Protein AF-A0A1F4WIV6-F1 (afdb_monomer)

Organism: NCBI:txid1802643

Mean predicted aligned error: 5.5 Å

Structure (mmCIF, N/CA/C/O backbone):
data_AF-A0A1F4WIV6-F1
#
_entry.id   AF-A0A1F4WIV6-F1
#
loop_
_atom_site.group_PDB
_atom_site.id
_atom_site.type_symbol
_atom_site.label_atom_id
_atom_site.label_alt_id
_atom_site.label_comp_id
_atom_site.label_asym_id
_atom_site.label_entity_id
_atom_site.label_seq_id
_atom_site.pdbx_PDB_ins_code
_atom_site.Cartn_x
_atom_site.Cartn_y
_atom_site.Cartn_z
_atom_site.occupancy
_atom_site.B_iso_or_equiv
_atom_site.auth_seq_id
_atom_site.auth_comp_id
_atom_site.auth_asym_id
_atom_site.auth_atom_id
_atom_site.pdbx_PDB_model_num
ATOM 1 N N . MET A 1 1 ? 12.280 -18.529 6.098 1.00 51.06 1 MET A N 1
ATOM 2 C CA . MET A 1 1 ? 13.236 -18.718 7.216 1.00 51.06 1 MET A CA 1
ATOM 3 C C . MET A 1 1 ? 13.413 -17.441 8.040 1.00 51.06 1 MET A C 1
ATOM 5 O O . MET A 1 1 ? 12.782 -17.348 9.077 1.00 51.06 1 MET A O 1
ATOM 9 N N . ALA A 1 2 ? 14.178 -16.431 7.599 1.00 52.53 2 ALA A N 1
ATOM 10 C CA . ALA A 1 2 ? 14.428 -15.233 8.423 1.00 52.53 2 ALA A CA 1
ATOM 11 C C . ALA A 1 2 ? 13.168 -14.380 8.709 1.00 52.53 2 ALA A C 1
ATOM 13 O O . ALA A 1 2 ? 12.998 -13.924 9.832 1.00 52.53 2 ALA A O 1
ATOM 14 N N . ALA A 1 3 ? 12.253 -14.239 7.739 1.00 54.62 3 ALA A N 1
ATOM 15 C CA . ALA A 1 3 ? 10.951 -13.587 7.949 1.00 54.62 3 ALA A CA 1
ATOM 16 C C . ALA A 1 3 ? 10.096 -14.290 9.004 1.00 54.62 3 ALA A C 1
ATOM 18 O O . ALA A 1 3 ? 9.600 -13.657 9.924 1.00 54.62 3 ALA A O 1
ATOM 19 N N . ALA A 1 4 ? 9.997 -15.615 8.921 1.00 52.34 4 ALA A N 1
ATOM 20 C CA . ALA A 1 4 ? 9.236 -16.412 9.875 1.00 52.34 4 ALA A CA 1
ATOM 21 C C . ALA A 1 4 ? 9.727 -16.238 11.324 1.00 52.34 4 ALA A C 1
ATOM 23 O O . ALA A 1 4 ? 8.920 -16.189 12.242 1.00 52.34 4 ALA A O 1
ATOM 24 N N . GLY A 1 5 ? 11.041 -16.086 11.531 1.00 48.09 5 GLY A N 1
ATOM 25 C CA . GLY A 1 5 ? 11.620 -15.830 12.855 1.00 48.09 5 GLY A CA 1
ATOM 26 C C . GLY A 1 5 ? 11.387 -14.416 13.407 1.00 48.09 5 GLY A C 1
ATOM 27 O O . GLY A 1 5 ? 11.754 -14.161 14.549 1.00 48.09 5 GLY A O 1
ATOM 28 N N . MET A 1 6 ? 10.818 -13.508 12.607 1.00 56.69 6 MET A N 1
ATOM 29 C CA . MET A 1 6 ? 10.517 -12.113 12.958 1.00 56.69 6 MET A CA 1
ATOM 30 C C . MET A 1 6 ? 9.022 -11.782 12.871 1.00 56.69 6 MET A C 1
ATOM 32 O O . MET A 1 6 ? 8.654 -10.633 13.062 1.00 56.69 6 MET A O 1
ATOM 36 N N . MET A 1 7 ? 8.158 -12.753 12.557 1.00 58.28 7 MET A N 1
ATOM 37 C CA . MET A 1 7 ? 6.711 -12.549 12.615 1.00 58.28 7 MET A CA 1
ATOM 38 C C . MET A 1 7 ? 6.289 -12.478 14.073 1.00 58.28 7 MET A C 1
ATOM 40 O O . MET A 1 7 ? 6.305 -13.479 14.791 1.00 58.28 7 MET A O 1
ATOM 44 N N . ASP A 1 8 ? 5.950 -11.280 14.518 1.00 52.22 8 ASP A N 1
ATOM 45 C CA . ASP A 1 8 ? 5.577 -11.071 15.900 1.00 52.22 8 ASP A CA 1
ATOM 46 C C . ASP A 1 8 ? 4.189 -11.604 16.230 1.00 52.22 8 ASP A C 1
ATOM 48 O O . ASP A 1 8 ? 3.207 -11.392 15.523 1.00 52.22 8 ASP A O 1
ATOM 52 N N . LEU A 1 9 ? 4.130 -12.259 17.388 1.00 47.97 9 LEU A N 1
ATOM 53 C CA . LEU A 1 9 ? 2.960 -12.892 17.995 1.00 47.97 9 LEU A CA 1
ATOM 54 C C . LEU A 1 9 ? 1.969 -11.884 18.610 1.00 47.97 9 LEU A C 1
ATOM 56 O O . LEU A 1 9 ? 1.109 -12.277 19.403 1.00 47.97 9 LEU A O 1
ATOM 60 N N . PHE A 1 10 ? 2.085 -10.590 18.290 1.00 48.78 10 PHE A N 1
ATOM 61 C CA . PHE A 1 10 ? 1.104 -9.604 18.729 1.00 48.78 10 PHE A CA 1
ATOM 62 C C . PHE A 1 10 ? -0.229 -9.898 18.045 1.00 48.78 10 PHE A C 1
ATOM 64 O O . PHE A 1 10 ? -0.326 -10.025 16.828 1.00 48.78 10 PHE A O 1
ATOM 71 N N . PHE A 1 11 ? -1.252 -10.083 18.873 1.00 57.00 11 PHE A N 1
ATOM 72 C CA . PHE A 1 11 ? -2.560 -10.585 18.482 1.00 57.00 11 PHE A CA 1
ATOM 73 C C . PHE A 1 11 ? -3.294 -9.549 17.613 1.00 57.00 11 PHE A C 1
ATOM 75 O O . PHE A 1 11 ? -4.140 -8.802 18.106 1.00 57.00 11 PHE A O 1
ATOM 82 N N . VAL A 1 12 ? -3.053 -9.536 16.296 1.00 61.06 12 VAL A N 1
ATOM 83 C CA . VAL A 1 12 ? -4.166 -9.202 15.406 1.00 61.06 12 VAL A CA 1
ATOM 84 C C . VAL A 1 12 ? -5.200 -10.303 15.647 1.00 61.06 12 VAL A C 1
ATOM 86 O O . VAL A 1 12 ? -4.867 -11.491 15.562 1.00 61.06 12 VAL A O 1
ATOM 89 N N . PRO A 1 13 ? -6.433 -9.939 16.023 1.00 65.56 13 PRO A N 1
ATOM 90 C CA . PRO A 1 13 ? -7.500 -10.900 16.252 1.00 65.56 13 PRO A CA 1
ATOM 91 C C . PRO A 1 13 ? -7.595 -11.883 15.091 1.00 65.56 13 PRO A C 1
ATOM 93 O O . PRO A 1 13 ? -7.405 -11.514 13.930 1.00 65.56 13 PRO A O 1
ATOM 96 N N . ASN A 1 14 ? -7.898 -13.139 15.410 1.00 75.06 14 ASN A N 1
ATOM 97 C CA . ASN A 1 14 ? -8.114 -14.141 14.383 1.00 75.06 14 ASN A CA 1
ATOM 98 C C . ASN A 1 14 ? -9.345 -13.737 13.562 1.00 75.06 14 ASN A C 1
ATOM 100 O O . ASN A 1 14 ? -10.480 -13.777 14.047 1.00 75.06 14 ASN A O 1
ATOM 104 N N . LEU A 1 15 ? -9.096 -13.260 12.349 1.00 84.25 15 LEU A N 1
ATOM 105 C CA . LEU A 1 15 ? -10.097 -12.740 11.435 1.00 84.25 15 LEU A CA 1
ATOM 106 C C . LEU A 1 15 ? -10.123 -13.644 10.215 1.00 84.25 15 LEU A C 1
ATOM 108 O O . LEU A 1 15 ? -9.119 -14.228 9.833 1.00 84.25 15 LEU A O 1
ATOM 112 N N . HIS A 1 16 ? -11.276 -13.737 9.558 1.00 91.62 16 HIS A N 1
ATOM 113 C CA . HIS A 1 16 ? -11.381 -14.567 8.361 1.00 91.62 16 HIS A CA 1
ATOM 114 C C . HIS A 1 16 ? -10.399 -14.125 7.260 1.00 91.62 16 HIS A C 1
ATOM 116 O O . HIS A 1 16 ? -9.794 -14.954 6.583 1.00 91.62 16 HIS A O 1
ATOM 122 N N . MET A 1 17 ? -10.226 -12.811 7.103 1.00 95.00 17 MET A N 1
ATOM 123 C CA . MET A 1 17 ? -9.318 -12.212 6.133 1.00 95.00 17 MET A CA 1
ATOM 124 C C . MET A 1 17 ? -8.870 -10.814 6.559 1.00 95.00 17 MET A C 1
ATOM 126 O O . MET A 1 17 ? -9.568 -10.158 7.337 1.00 95.00 17 MET A O 1
ATOM 130 N N . MET A 1 18 ? -7.745 -10.357 6.009 1.00 94.62 18 MET A N 1
ATOM 131 C CA . MET A 1 18 ? -7.180 -9.029 6.238 1.00 94.62 18 MET A CA 1
ATOM 132 C C . MET A 1 18 ? -6.445 -8.520 4.995 1.00 94.62 18 MET A C 1
ATOM 134 O O . MET A 1 18 ? -5.661 -9.256 4.400 1.00 94.62 18 MET A O 1
ATOM 138 N N . PHE A 1 19 ? -6.672 -7.261 4.629 1.00 96.94 19 PHE A N 1
ATOM 139 C CA . PHE A 1 19 ? -5.816 -6.514 3.715 1.00 96.94 19 PHE A CA 1
ATOM 140 C C . PHE A 1 19 ? -4.679 -5.859 4.488 1.00 96.94 19 PHE A C 1
ATOM 142 O O . PHE A 1 19 ? -4.892 -5.310 5.565 1.00 96.94 19 PHE A O 1
ATOM 149 N N . GLU A 1 20 ? -3.481 -5.869 3.928 1.00 94.88 20 GLU A N 1
ATOM 150 C CA . GLU A 1 20 ? -2.343 -5.167 4.501 1.00 94.88 20 GLU A CA 1
ATOM 151 C C . GLU A 1 20 ? -1.601 -4.395 3.416 1.00 94.88 20 GLU A C 1
ATOM 153 O O . GLU A 1 20 ? -1.234 -4.959 2.385 1.00 94.88 20 GLU A O 1
ATOM 158 N N . THR A 1 21 ? -1.352 -3.110 3.661 1.00 94.06 21 THR A N 1
ATOM 159 C CA . THR A 1 21 ? -0.523 -2.266 2.796 1.00 94.06 21 THR A CA 1
ATOM 160 C C . THR A 1 21 ? 0.782 -1.932 3.509 1.00 94.06 21 THR A C 1
ATOM 162 O O . THR A 1 21 ? 0.791 -1.492 4.655 1.00 94.06 21 THR A O 1
ATOM 165 N N . CYS A 1 22 ? 1.921 -2.113 2.854 1.00 90.38 22 CYS A N 1
ATOM 166 C CA . CYS A 1 22 ? 3.197 -1.629 3.371 1.00 90.38 22 CYS A CA 1
ATOM 167 C C . CYS A 1 22 ? 4.157 -1.288 2.231 1.00 90.38 22 CYS A C 1
ATOM 169 O O . CYS A 1 22 ? 3.883 -1.558 1.063 1.00 90.38 22 CYS A O 1
ATOM 171 N N . GLY A 1 23 ? 5.282 -0.685 2.589 1.00 88.38 23 GLY A N 1
ATOM 172 C CA . GLY A 1 23 ? 6.388 -0.405 1.687 1.00 88.38 23 GLY A CA 1
ATOM 173 C C . GLY A 1 23 ? 7.700 -0.588 2.435 1.00 88.38 23 GLY A C 1
ATOM 174 O O . GLY A 1 23 ? 7.735 -0.471 3.665 1.00 88.38 23 GLY A O 1
ATOM 175 N N . MET A 1 24 ? 8.766 -0.921 1.713 1.00 86.62 24 MET A N 1
ATOM 176 C CA . MET A 1 24 ? 10.108 -0.988 2.296 1.00 86.62 24 MET A CA 1
ATOM 177 C C . MET A 1 24 ? 10.643 0.389 2.686 1.00 86.62 24 MET A C 1
ATOM 179 O O . MET A 1 24 ? 11.567 0.473 3.499 1.00 86.62 24 MET A O 1
ATOM 183 N N . GLY A 1 25 ? 10.094 1.465 2.115 1.00 79.62 25 GLY A N 1
ATOM 184 C CA . GLY A 1 25 ? 10.731 2.770 2.150 1.00 79.62 25 GLY A CA 1
ATOM 185 C C . GLY A 1 25 ? 12.131 2.699 1.538 1.00 79.62 25 GLY A C 1
ATOM 186 O O . GLY A 1 25 ? 12.423 1.850 0.692 1.00 79.62 25 GLY A O 1
ATOM 187 N N . ALA A 1 26 ? 13.025 3.581 1.985 1.00 68.06 26 ALA A N 1
ATOM 188 C CA . ALA A 1 26 ? 14.345 3.784 1.373 1.00 68.06 26 ALA A CA 1
ATOM 189 C C . ALA A 1 26 ? 14.262 3.986 -0.150 1.00 68.06 26 ALA A C 1
ATOM 191 O O . ALA A 1 26 ? 15.130 3.553 -0.914 1.00 68.06 26 ALA A O 1
ATOM 192 N N . ASP A 1 27 ? 13.183 4.632 -0.584 1.00 70.50 27 ASP A N 1
ATOM 193 C CA . ASP A 1 27 ? 13.010 5.059 -1.951 1.00 70.50 27 ASP A CA 1
ATOM 194 C C . ASP A 1 27 ? 14.137 6.042 -2.298 1.00 70.50 27 ASP A C 1
ATOM 196 O O . ASP A 1 27 ? 14.573 6.872 -1.493 1.00 70.50 27 ASP A O 1
ATOM 200 N N . ARG A 1 28 ? 14.687 5.916 -3.509 1.00 73.00 28 ARG A N 1
ATOM 201 C CA . ARG A 1 28 ? 15.643 6.917 -4.003 1.00 73.00 28 ARG A CA 1
ATOM 202 C C . ARG A 1 28 ? 14.923 8.229 -4.311 1.00 73.00 28 ARG A C 1
ATOM 204 O O . ARG A 1 28 ? 15.594 9.252 -4.468 1.00 73.00 28 ARG A O 1
ATOM 211 N N . GLY A 1 29 ? 13.587 8.189 -4.387 1.00 69.19 29 GLY A N 1
ATOM 212 C CA . GLY A 1 29 ? 12.725 9.298 -4.744 1.00 69.19 29 GLY A CA 1
ATOM 213 C C . GLY A 1 29 ? 13.282 9.996 -5.976 1.00 69.19 29 GLY A C 1
ATOM 214 O O . GLY A 1 29 ? 13.824 9.381 -6.892 1.00 69.19 29 GLY A O 1
ATOM 215 N N . TRP A 1 30 ? 13.275 11.318 -5.949 1.00 77.50 30 TRP A N 1
ATOM 216 C CA . TRP A 1 30 ? 13.865 12.132 -7.012 1.00 77.50 30 TRP A CA 1
ATOM 217 C C . TRP A 1 30 ? 15.353 12.428 -6.803 1.00 77.50 30 TRP A C 1
ATOM 219 O O . TRP A 1 30 ? 15.842 13.485 -7.195 1.00 77.50 30 TRP A O 1
ATOM 229 N N . GLY A 1 31 ? 16.078 11.531 -6.131 1.00 65.44 31 GLY A N 1
ATOM 230 C CA . GLY A 1 31 ? 17.488 11.717 -5.787 1.00 65.44 31 GLY A CA 1
ATOM 231 C C . GLY A 1 31 ? 17.727 12.775 -4.706 1.00 65.44 31 GLY A C 1
ATOM 232 O O . GLY A 1 31 ? 18.868 13.179 -4.484 1.00 65.44 31 GLY A O 1
ATOM 233 N N . THR A 1 32 ? 16.674 13.235 -4.019 1.00 63.41 32 THR A N 1
ATOM 234 C CA . THR A 1 32 ? 16.762 14.213 -2.929 1.00 63.41 32 THR A CA 1
ATOM 235 C C . THR A 1 32 ? 16.064 13.682 -1.681 1.00 63.41 32 THR A C 1
ATOM 237 O O . THR A 1 32 ? 15.017 13.052 -1.753 1.00 63.41 32 THR A O 1
ATOM 240 N N . LYS A 1 33 ? 16.625 13.965 -0.499 1.00 73.88 33 LYS A N 1
ATOM 241 C CA . LYS A 1 33 ? 15.972 13.642 0.786 1.00 73.88 33 LYS A CA 1
ATOM 242 C C . LYS A 1 33 ? 14.886 14.655 1.178 1.00 73.88 33 LYS A C 1
ATOM 244 O O . LYS A 1 33 ? 14.220 14.489 2.202 1.00 73.88 33 LYS A O 1
ATOM 249 N N . THR A 1 34 ? 14.755 15.737 0.411 1.00 77.88 34 THR A N 1
ATOM 250 C CA . THR A 1 34 ? 13.908 16.898 0.712 1.00 77.88 34 THR A CA 1
ATOM 251 C C . THR A 1 34 ? 12.539 16.832 0.051 1.00 77.88 34 THR A C 1
ATOM 253 O O . THR A 1 34 ? 11.678 17.629 0.405 1.00 77.88 34 THR A O 1
ATOM 256 N N . VAL A 1 35 ? 12.321 15.894 -0.870 1.00 82.44 35 VAL A N 1
ATOM 257 C CA . VAL A 1 35 ? 11.055 15.705 -1.580 1.00 82.44 35 VAL A CA 1
ATOM 258 C C . VAL A 1 35 ? 10.669 14.233 -1.516 1.00 82.44 35 VAL A C 1
ATOM 260 O O . VAL A 1 35 ? 11.527 13.370 -1.679 1.00 82.44 35 VAL A O 1
ATOM 263 N N . LYS A 1 36 ? 9.389 13.954 -1.280 1.00 88.75 36 LYS A N 1
ATOM 264 C CA . LYS A 1 36 ? 8.807 12.608 -1.299 1.00 88.75 36 LYS A CA 1
ATOM 265 C C . LYS A 1 36 ? 7.371 12.640 -1.824 1.00 88.75 36 LYS A C 1
ATOM 267 O O . LYS A 1 36 ? 6.823 13.715 -2.055 1.00 88.75 36 LYS A O 1
ATOM 272 N N . THR A 1 37 ? 6.783 11.470 -2.026 1.00 92.25 37 THR A N 1
ATOM 273 C CA . THR A 1 37 ? 5.347 11.299 -2.272 1.00 92.25 37 THR A CA 1
ATOM 274 C C . THR A 1 37 ? 4.547 11.498 -0.977 1.00 92.25 37 THR A C 1
ATOM 276 O O . THR A 1 37 ? 5.101 11.540 0.129 1.00 92.25 37 THR A O 1
ATOM 279 N N . ILE A 1 38 ? 3.221 11.613 -1.101 1.00 95.19 38 ILE A N 1
ATOM 280 C CA . ILE A 1 38 ? 2.302 11.437 0.037 1.00 95.19 38 ILE A CA 1
ATOM 281 C C . ILE A 1 38 ? 2.519 10.067 0.694 1.00 95.19 38 ILE A C 1
ATOM 283 O O . ILE A 1 38 ? 3.067 9.157 0.081 1.00 95.19 38 ILE A O 1
ATOM 287 N N . ASN A 1 39 ? 2.039 9.871 1.922 1.00 94.75 39 ASN A N 1
ATOM 288 C CA . ASN A 1 39 ? 2.137 8.576 2.610 1.00 94.75 39 ASN A CA 1
ATOM 289 C C . ASN A 1 39 ? 1.122 7.557 2.053 1.00 94.75 39 ASN A C 1
ATOM 291 O O . ASN A 1 39 ? 0.232 7.090 2.769 1.00 94.75 39 ASN A O 1
ATOM 295 N N . ALA A 1 40 ? 1.250 7.220 0.767 1.00 96.06 40 ALA A N 1
ATOM 296 C CA . ALA A 1 40 ? 0.246 6.526 -0.031 1.00 96.06 40 ALA A CA 1
ATOM 297 C C . ALA A 1 40 ? -0.166 5.182 0.573 1.00 96.06 40 ALA A C 1
ATOM 299 O O . ALA A 1 40 ? -1.357 4.891 0.624 1.00 96.06 40 ALA A O 1
ATOM 300 N N . SER A 1 41 ? 0.771 4.384 1.093 1.00 94.94 41 SER A N 1
ATOM 301 C CA . SER A 1 41 ? 0.443 3.094 1.719 1.00 94.94 41 SER A CA 1
ATOM 302 C C . SER A 1 41 ? -0.418 3.241 2.982 1.00 94.94 41 SER A C 1
ATOM 304 O O . SER A 1 41 ? -1.386 2.496 3.144 1.00 94.94 41 SER A O 1
ATOM 306 N N . THR A 1 42 ? -0.122 4.218 3.849 1.00 96.50 42 THR A N 1
ATOM 307 C CA . THR A 1 42 ? -0.921 4.523 5.052 1.00 96.50 42 THR A CA 1
ATOM 308 C C . THR A 1 42 ? -2.313 5.005 4.673 1.00 96.50 42 THR A C 1
ATOM 310 O O . THR A 1 42 ? -3.305 4.501 5.190 1.00 96.50 42 THR A O 1
ATOM 313 N N . LEU A 1 43 ? -2.391 5.957 3.742 1.00 98.12 43 LEU A N 1
ATOM 314 C CA . LEU A 1 43 ? -3.665 6.513 3.300 1.00 98.12 43 LEU A CA 1
ATOM 315 C C . LEU A 1 43 ? -4.510 5.458 2.573 1.00 98.12 43 LEU A C 1
ATOM 317 O O . LEU A 1 43 ? -5.700 5.353 2.840 1.00 98.12 43 LEU A O 1
ATOM 321 N N . SER A 1 44 ? -3.899 4.607 1.743 1.00 98.56 44 SER A N 1
ATOM 322 C CA . SER A 1 44 ? -4.595 3.501 1.068 1.00 98.56 44 SER A CA 1
ATOM 323 C C . SER A 1 44 ? -5.204 2.528 2.077 1.00 98.56 44 SER A C 1
ATOM 325 O O . SER A 1 44 ? -6.306 2.034 1.858 1.00 98.56 44 SER A O 1
ATOM 327 N N . ALA A 1 45 ? -4.535 2.286 3.211 1.00 98.12 45 ALA A N 1
ATOM 328 C CA . ALA A 1 45 ? -5.075 1.438 4.273 1.00 98.12 45 ALA A CA 1
ATOM 329 C C . ALA A 1 45 ? -6.378 2.011 4.862 1.00 98.12 45 ALA A C 1
ATOM 331 O O . ALA A 1 45 ? -7.345 1.280 5.077 1.00 98.12 45 ALA A O 1
ATOM 332 N N . ILE A 1 46 ? -6.420 3.331 5.068 1.00 98.50 46 ILE A N 1
ATOM 333 C CA . ILE A 1 46 ? -7.616 4.049 5.529 1.00 98.50 46 ILE A CA 1
ATOM 334 C C . ILE A 1 46 ? -8.726 3.955 4.474 1.00 98.50 46 ILE A C 1
ATOM 336 O O . ILE A 1 46 ? -9.871 3.672 4.817 1.00 98.50 46 ILE A O 1
ATOM 340 N N . VAL A 1 47 ? -8.404 4.136 3.188 1.00 98.81 47 VAL A N 1
ATOM 341 C CA . VAL A 1 47 ? -9.399 4.059 2.105 1.00 98.81 47 VAL A CA 1
ATOM 342 C C . VAL A 1 47 ? -9.993 2.652 1.988 1.00 98.81 47 VAL A C 1
ATOM 344 O O . VAL A 1 47 ? -11.212 2.522 1.926 1.00 98.81 47 VAL A O 1
ATOM 347 N N . LEU A 1 48 ? -9.181 1.589 2.038 1.00 98.75 48 LEU A N 1
ATOM 348 C CA . LEU A 1 48 ? -9.682 0.204 2.033 1.00 98.75 48 LEU A CA 1
ATOM 349 C C . LEU A 1 48 ? -10.605 -0.079 3.223 1.00 98.75 48 LEU A C 1
ATOM 351 O O . LEU A 1 48 ? -11.660 -0.698 3.065 1.00 98.75 48 LEU A O 1
ATOM 355 N N . ALA A 1 49 ? -10.240 0.396 4.412 1.00 98.50 49 ALA A N 1
ATOM 356 C CA . ALA A 1 49 ? -11.078 0.255 5.593 1.00 98.50 49 ALA A CA 1
ATOM 357 C C . ALA A 1 49 ? -12.399 1.033 5.456 1.00 98.50 49 ALA A C 1
ATOM 359 O O . ALA A 1 49 ? -13.458 0.515 5.816 1.00 98.50 49 ALA A O 1
ATOM 360 N N . ALA A 1 50 ? -12.370 2.215 4.833 1.00 98.62 50 ALA A N 1
ATOM 361 C CA . ALA A 1 50 ? -13.562 2.997 4.503 1.00 98.62 50 ALA A CA 1
ATOM 362 C C . ALA A 1 50 ? -14.436 2.328 3.424 1.00 98.62 50 ALA A C 1
ATOM 364 O O . ALA A 1 50 ? -15.648 2.533 3.410 1.00 98.62 50 ALA A O 1
ATOM 365 N N . MET A 1 51 ? -13.860 1.459 2.583 1.00 98.31 51 MET A N 1
ATOM 366 C CA . MET A 1 51 ? -14.597 0.535 1.702 1.00 98.31 51 MET A CA 1
ATOM 367 C C . MET A 1 51 ? -15.210 -0.661 2.458 1.00 98.31 51 MET A C 1
ATOM 369 O O . MET A 1 51 ? -15.832 -1.529 1.848 1.00 98.31 51 MET A O 1
ATOM 373 N N . GLY A 1 52 ? -15.035 -0.743 3.782 1.00 97.38 52 GLY A N 1
ATOM 374 C CA . GLY A 1 52 ? -15.549 -1.816 4.638 1.00 97.38 52 GLY A CA 1
ATOM 375 C C . GLY A 1 52 ? -14.657 -3.061 4.704 1.00 97.38 52 GLY A C 1
ATOM 376 O O . GLY A 1 52 ? -15.035 -4.066 5.332 1.00 97.38 52 GLY A O 1
ATOM 377 N N . LEU A 1 53 ? -13.475 -3.019 4.085 1.00 97.75 53 LEU A N 1
ATOM 378 C CA . LEU A 1 53 ? -12.549 -4.146 4.033 1.00 97.75 53 LEU A CA 1
ATOM 379 C C . LEU A 1 53 ? -11.746 -4.232 5.338 1.00 97.75 53 LEU A C 1
ATOM 381 O O . LEU A 1 53 ? -11.204 -3.216 5.775 1.00 97.75 53 LEU A O 1
ATOM 385 N N . PRO A 1 54 ? -11.629 -5.422 5.965 1.00 96.56 54 PRO A N 1
ATOM 386 C CA . PRO A 1 54 ? -10.692 -5.630 7.065 1.00 96.56 54 PRO A CA 1
ATOM 387 C C . PRO A 1 54 ? -9.302 -5.191 6.624 1.00 96.56 54 PRO A C 1
ATOM 389 O O . PRO A 1 54 ? -8.765 -5.785 5.691 1.00 9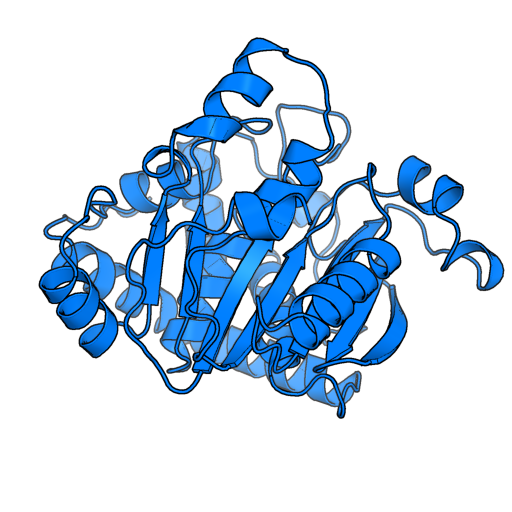6.56 54 PRO A O 1
ATOM 392 N N . THR A 1 55 ? -8.735 -4.173 7.257 1.00 95.94 55 THR A N 1
ATOM 393 C CA . THR A 1 55 ? -7.438 -3.638 6.856 1.00 95.94 55 THR A CA 1
ATOM 394 C C . THR A 1 55 ? -6.531 -3.450 8.059 1.00 95.94 55 THR A C 1
ATOM 396 O O . THR A 1 55 ? -6.946 -2.956 9.107 1.00 95.94 55 THR A O 1
ATOM 399 N N . THR A 1 56 ? -5.268 -3.821 7.905 1.00 92.31 56 THR A N 1
ATOM 400 C CA . THR A 1 56 ? -4.219 -3.518 8.867 1.00 92.31 56 THR A CA 1
ATOM 401 C C . THR A 1 56 ? -3.064 -2.793 8.197 1.00 92.31 56 THR A C 1
ATOM 403 O O . THR A 1 56 ? -2.777 -2.989 7.016 1.00 92.31 56 THR A O 1
ATOM 406 N N . LYS A 1 57 ? -2.398 -1.930 8.955 1.00 91.19 57 LYS A N 1
ATOM 407 C CA . LYS A 1 57 ? -1.166 -1.271 8.551 1.00 91.19 57 LYS A CA 1
ATOM 408 C C . LYS A 1 57 ? -0.109 -1.548 9.603 1.00 91.19 57 LYS A C 1
ATOM 410 O O . LYS A 1 57 ? -0.226 -1.081 10.733 1.00 91.19 57 LYS A O 1
ATOM 415 N N . HIS A 1 58 ? 0.939 -2.262 9.207 1.00 85.50 58 HIS A N 1
ATOM 416 C CA . HIS A 1 58 ? 2.167 -2.312 9.987 1.00 85.50 58 HIS A CA 1
ATOM 417 C C . HIS A 1 58 ? 3.065 -1.145 9.571 1.00 85.50 58 HIS A C 1
ATOM 419 O O . HIS A 1 58 ? 3.362 -0.964 8.383 1.00 85.50 58 HIS A O 1
ATOM 425 N N . GLY A 1 59 ? 3.397 -0.277 10.517 1.00 81.06 59 GLY A N 1
ATOM 426 C CA . GLY A 1 59 ? 4.038 1.008 10.278 1.00 81.06 59 GLY A CA 1
ATOM 427 C C . GLY A 1 59 ? 5.279 1.241 11.122 1.00 81.06 59 GLY A C 1
ATOM 428 O O . GLY A 1 59 ? 5.575 0.471 12.018 1.00 81.06 59 GLY A O 1
ATOM 429 N N . SER A 1 60 ? 6.009 2.311 10.828 1.00 79.88 60 SER A N 1
ATOM 430 C CA . SER A 1 60 ? 7.122 2.780 11.654 1.00 79.88 60 SER A CA 1
ATOM 431 C C . SER A 1 60 ? 7.186 4.305 11.645 1.00 79.88 60 SER A C 1
ATOM 433 O O . SER A 1 60 ? 6.615 4.960 10.755 1.00 79.88 60 SER A O 1
ATOM 435 N N . TYR A 1 61 ? 7.946 4.865 12.588 1.00 81.00 61 TYR A N 1
ATOM 436 C CA . TYR A 1 61 ? 8.451 6.230 12.473 1.00 81.00 61 TYR A CA 1
ATOM 437 C C . TYR A 1 61 ? 9.342 6.372 11.229 1.00 81.00 61 TYR A C 1
ATOM 439 O O . TYR A 1 61 ? 9.813 5.382 10.647 1.00 81.00 61 TYR A O 1
ATOM 447 N N . GLY A 1 62 ? 9.554 7.611 10.791 1.00 69.44 62 GLY A N 1
ATOM 448 C CA . GLY A 1 62 ? 10.434 7.921 9.668 1.00 69.44 62 GLY A CA 1
ATOM 449 C C . GLY A 1 62 ? 11.843 7.341 9.844 1.00 69.44 62 GLY A C 1
ATOM 450 O O . GLY A 1 62 ? 12.557 7.709 10.772 1.00 69.44 62 GLY A O 1
ATOM 451 N N . ASN A 1 63 ? 12.251 6.444 8.938 1.00 60.62 63 ASN A N 1
ATOM 452 C CA . ASN A 1 63 ? 13.590 5.843 8.936 1.00 60.62 63 ASN A CA 1
ATOM 453 C C . ASN A 1 63 ? 14.489 6.480 7.856 1.00 60.62 63 ASN A C 1
ATOM 455 O O . ASN A 1 63 ? 15.463 7.168 8.157 1.00 60.62 63 ASN A O 1
ATOM 459 N N . THR A 1 64 ? 14.128 6.319 6.577 1.00 56.22 64 THR A N 1
ATOM 460 C CA . THR A 1 64 ? 14.847 6.928 5.438 1.00 56.22 64 THR A CA 1
ATOM 461 C C . THR A 1 64 ? 14.265 8.270 5.007 1.00 56.22 64 THR A C 1
ATOM 463 O O . THR A 1 64 ? 15.011 9.186 4.654 1.00 56.22 64 THR A O 1
ATOM 466 N N . THR A 1 65 ? 12.939 8.408 5.072 1.00 59.47 65 THR A N 1
ATOM 467 C CA . THR A 1 65 ? 12.233 9.688 4.969 1.00 59.47 65 THR A CA 1
ATOM 468 C C . THR A 1 65 ? 11.962 10.229 6.367 1.00 59.47 65 THR A C 1
ATOM 470 O O . THR A 1 65 ? 11.663 9.441 7.258 1.00 59.47 65 THR A O 1
ATOM 473 N N . LYS A 1 66 ? 11.990 11.555 6.556 1.00 69.31 66 LYS A N 1
ATOM 474 C CA . LYS A 1 66 ? 11.774 12.184 7.870 1.00 69.31 66 LYS A CA 1
ATOM 475 C C . LYS A 1 66 ? 10.424 11.856 8.521 1.00 69.31 66 LYS A C 1
ATOM 477 O O . LYS A 1 66 ? 10.333 11.950 9.734 1.00 69.31 66 LYS A O 1
ATOM 482 N N . ILE A 1 67 ? 9.398 11.528 7.730 1.00 80.81 67 ILE A N 1
ATOM 483 C CA . ILE A 1 67 ? 8.018 11.361 8.207 1.00 80.81 67 ILE A CA 1
ATOM 484 C C . ILE A 1 67 ? 7.469 10.015 7.720 1.00 80.81 67 ILE A C 1
ATOM 486 O O . ILE A 1 67 ? 7.250 9.819 6.515 1.00 80.81 67 ILE A O 1
ATOM 490 N N . GLY A 1 68 ? 7.295 9.085 8.659 1.00 85.81 68 GLY A N 1
ATOM 491 C CA . GLY A 1 68 ? 6.782 7.731 8.462 1.00 85.81 68 GLY A CA 1
ATOM 492 C C . GLY A 1 68 ? 5.276 7.614 8.697 1.00 85.81 68 GLY A C 1
ATOM 493 O O . GLY A 1 68 ? 4.561 8.602 8.837 1.00 85.81 68 GLY A O 1
ATOM 494 N N . SER A 1 69 ? 4.767 6.382 8.706 1.00 88.56 69 SER A N 1
ATOM 495 C CA . SER A 1 69 ? 3.334 6.127 8.904 1.00 88.56 69 SER A CA 1
ATOM 496 C C . SER A 1 69 ? 2.873 6.405 10.331 1.00 88.56 69 SER A C 1
ATOM 498 O O . SER A 1 69 ? 1.750 6.869 10.508 1.00 88.56 69 SER A O 1
ATOM 500 N N . THR A 1 70 ? 3.729 6.128 11.320 1.00 89.88 70 THR A N 1
ATOM 501 C CA . THR A 1 70 ? 3.428 6.381 12.736 1.00 89.88 70 THR A CA 1
ATOM 502 C C . THR A 1 70 ? 3.293 7.881 12.976 1.00 89.88 70 THR A C 1
ATOM 504 O O . THR A 1 70 ? 2.270 8.322 13.494 1.00 89.88 70 THR A O 1
ATOM 507 N N . ASP A 1 71 ? 4.240 8.667 12.444 1.00 91.25 71 ASP A N 1
ATOM 508 C CA . ASP A 1 71 ? 4.197 10.130 12.484 1.00 91.25 71 ASP A CA 1
ATOM 509 C C . ASP A 1 71 ? 2.884 10.678 11.897 1.00 91.25 71 ASP A C 1
ATOM 511 O O . ASP A 1 71 ? 2.235 11.522 12.500 1.00 91.25 71 ASP A O 1
ATOM 515 N N . VAL A 1 72 ? 2.445 10.183 10.734 1.00 92.88 72 VAL A N 1
ATOM 516 C CA . VAL A 1 72 ? 1.213 10.665 10.081 1.00 92.88 72 VAL A CA 1
ATOM 517 C C . VAL A 1 72 ? -0.037 10.412 10.916 1.00 92.88 72 VAL A C 1
ATOM 519 O O . VAL A 1 72 ? -0.920 11.271 10.962 1.00 92.88 72 VAL A O 1
ATOM 522 N N . LEU A 1 73 ? -0.150 9.247 11.556 1.00 94.12 73 LEU A N 1
ATOM 523 C CA . LEU A 1 73 ? -1.317 8.936 12.383 1.00 94.12 73 LEU A CA 1
ATOM 524 C C . LEU A 1 73 ? -1.325 9.759 13.674 1.00 94.12 73 LEU A C 1
ATOM 526 O O . LEU A 1 73 ? -2.366 10.324 14.010 1.00 94.12 73 LEU A O 1
ATOM 530 N N . GLU A 1 74 ? -0.177 9.915 14.334 1.00 94.31 74 GLU A N 1
ATOM 531 C CA . GLU A 1 74 ? -0.045 10.795 15.505 1.00 94.31 74 GLU A CA 1
ATOM 532 C C . GLU A 1 74 ? -0.379 12.248 15.152 1.00 94.31 74 GLU A C 1
ATOM 534 O O . GLU A 1 74 ? -1.160 12.901 15.841 1.00 94.31 74 GLU A O 1
ATOM 539 N N . GLN A 1 75 ? 0.131 12.746 14.024 1.00 94.94 75 GLN A N 1
ATOM 540 C CA . GLN A 1 75 ? -0.140 14.106 13.544 1.00 94.94 75 GLN A CA 1
ATOM 541 C C . GLN A 1 75 ? -1.567 14.273 13.018 1.00 94.94 75 GLN A C 1
ATOM 543 O O . GLN A 1 75 ? -2.051 15.395 12.897 1.00 94.94 75 GLN A O 1
ATOM 548 N N . SER A 1 76 ? -2.273 13.177 12.732 1.00 94.38 76 SER A N 1
ATOM 549 C CA . SER A 1 76 ? -3.719 13.196 12.486 1.00 94.38 76 SER A CA 1
ATOM 550 C C . SER A 1 76 ? -4.530 13.250 13.784 1.00 94.38 76 SER A C 1
ATOM 552 O O . SER A 1 76 ? -5.722 13.566 13.726 1.00 94.38 76 SER A O 1
ATOM 554 N N . GLY A 1 77 ? -3.893 12.988 14.930 1.00 94.88 77 GLY A N 1
ATOM 555 C CA . GLY A 1 77 ? -4.475 13.022 16.268 1.00 94.88 77 GLY A CA 1
ATOM 556 C C . GLY A 1 77 ? -4.644 11.658 16.935 1.00 94.88 77 GLY A C 1
ATOM 557 O O . GLY A 1 77 ? -5.165 11.613 18.046 1.00 94.88 77 GLY A O 1
ATOM 558 N N . ALA A 1 78 ? -4.264 10.556 16.279 1.00 94.94 78 ALA A N 1
ATOM 559 C CA . ALA A 1 78 ? -4.494 9.208 16.793 1.00 94.94 78 ALA A CA 1
ATOM 560 C C . ALA A 1 78 ? -3.484 8.835 17.882 1.00 94.94 78 ALA A C 1
ATOM 562 O O . ALA A 1 78 ? -2.299 9.153 17.782 1.00 94.94 78 ALA A O 1
ATOM 563 N N . ASN A 1 79 ? 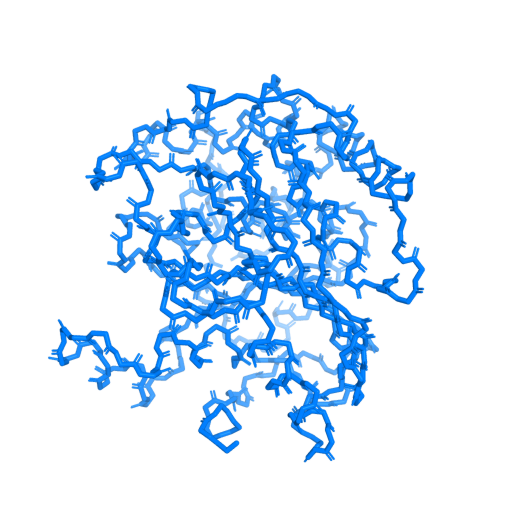-3.933 8.075 18.879 1.00 91.19 79 ASN A N 1
ATOM 564 C CA . ASN A 1 79 ? -3.027 7.376 19.780 1.00 91.19 79 ASN A CA 1
ATOM 565 C C . ASN A 1 79 ? -2.616 6.044 19.136 1.00 91.19 79 ASN A C 1
ATOM 567 O O . ASN A 1 79 ? -3.443 5.160 18.920 1.00 91.19 79 ASN A O 1
ATOM 571 N N . VAL A 1 80 ? -1.334 5.904 18.813 1.00 86.31 80 VAL A N 1
ATOM 572 C CA . VAL A 1 80 ? -0.777 4.711 18.151 1.00 86.31 80 VAL A CA 1
ATOM 573 C C . VAL A 1 80 ? -0.174 3.702 19.133 1.00 86.31 80 VAL A C 1
ATOM 575 O O . VAL A 1 80 ? 0.172 2.594 18.732 1.00 86.31 80 VAL A O 1
ATOM 578 N N . ALA A 1 81 ? -0.073 4.059 20.417 1.00 82.88 81 ALA A N 1
ATOM 579 C CA . ALA A 1 81 ? 0.469 3.216 21.479 1.00 82.88 81 ALA A CA 1
ATOM 580 C C . ALA A 1 81 ? -0.642 2.378 22.137 1.00 82.88 81 ALA A C 1
ATOM 582 O O . ALA A 1 81 ? -0.946 2.538 23.320 1.00 82.88 81 ALA A O 1
ATOM 583 N N . ILE A 1 82 ? -1.288 1.519 21.343 1.00 79.12 82 ILE A N 1
ATOM 584 C CA . ILE A 1 82 ? -2.380 0.647 21.794 1.00 79.12 82 ILE A CA 1
ATOM 585 C C . ILE A 1 82 ? -1.927 -0.809 21.722 1.00 79.12 82 ILE A C 1
ATOM 587 O O . ILE A 1 82 ? -1.840 -1.390 20.642 1.00 79.12 82 ILE A O 1
ATOM 591 N N . ASP A 1 83 ? -1.709 -1.409 22.891 1.00 70.56 83 ASP A N 1
ATOM 592 C CA . ASP A 1 83 ? -1.219 -2.789 23.014 1.00 70.56 83 ASP A CA 1
ATOM 593 C C . ASP A 1 83 ? -2.312 -3.781 23.473 1.00 70.56 83 ASP A C 1
ATOM 595 O O . ASP A 1 83 ? -2.110 -4.997 23.489 1.00 70.56 83 ASP A O 1
ATOM 599 N N . GLY A 1 84 ? -3.491 -3.284 23.867 1.00 78.31 84 GLY A N 1
ATOM 600 C CA . GLY A 1 84 ? -4.578 -4.100 24.410 1.00 78.31 84 GLY A CA 1
ATOM 601 C C . GLY A 1 84 ? -5.417 -4.787 23.329 1.00 78.31 84 GLY A C 1
ATOM 602 O O . GLY A 1 84 ? -6.118 -4.123 22.571 1.00 78.31 84 GLY A O 1
ATOM 603 N N . ALA A 1 85 ? -5.444 -6.123 23.302 1.00 78.19 85 ALA A N 1
ATOM 604 C CA . ALA A 1 85 ? -6.206 -6.892 22.306 1.00 78.19 85 ALA A CA 1
ATOM 605 C C . ALA A 1 85 ? -7.720 -6.577 22.288 1.00 78.19 85 ALA A C 1
ATOM 607 O O . ALA A 1 85 ? -8.335 -6.541 21.222 1.00 78.19 85 ALA A O 1
ATOM 608 N N . GLU A 1 86 ? -8.330 -6.335 23.453 1.00 84.38 86 GLU A N 1
ATOM 609 C CA . GLU A 1 86 ? -9.747 -5.953 23.551 1.00 84.38 86 GLU A CA 1
ATOM 610 C C . GLU A 1 86 ? -10.009 -4.570 22.941 1.00 84.38 86 GLU A C 1
ATOM 612 O O . GLU A 1 86 ? -10.984 -4.379 22.211 1.00 84.38 86 GLU A O 1
ATOM 617 N N . GLU A 1 87 ? -9.106 -3.623 23.187 1.00 86.75 87 GLU A N 1
ATOM 618 C CA . GLU A 1 87 ? -9.185 -2.270 22.649 1.00 86.75 87 GLU A CA 1
ATOM 619 C C . GLU A 1 87 ? -8.986 -2.257 21.133 1.00 86.75 87 GLU A C 1
ATOM 621 O O . GLU A 1 87 ? -9.814 -1.696 20.413 1.00 86.75 87 GLU A O 1
ATOM 626 N N . LEU A 1 88 ? -7.972 -2.973 20.636 1.00 86.38 88 LEU A N 1
ATOM 627 C CA . LEU A 1 88 ? -7.763 -3.187 19.203 1.00 86.38 88 LEU A CA 1
ATOM 628 C C . LEU A 1 88 ? -9.017 -3.787 18.555 1.00 86.38 88 LEU A C 1
ATOM 630 O O . LEU A 1 88 ? -9.463 -3.326 17.506 1.00 86.38 88 LEU A O 1
ATOM 634 N N . MET A 1 89 ? -9.656 -4.767 19.200 1.00 88.00 89 MET A N 1
ATOM 635 C CA . MET A 1 89 ? -10.904 -5.347 18.701 1.00 88.00 89 MET A CA 1
ATOM 636 C C . MET A 1 89 ? -12.082 -4.378 18.699 1.00 88.00 89 MET A C 1
ATOM 638 O O . MET A 1 89 ? -12.904 -4.427 17.779 1.00 88.00 89 MET A O 1
ATOM 642 N N . ARG A 1 90 ? -12.202 -3.517 19.712 1.00 91.81 90 ARG A N 1
ATOM 643 C CA . ARG A 1 90 ? -13.224 -2.464 19.756 1.00 91.81 90 ARG A CA 1
ATOM 644 C C . ARG A 1 90 ? -13.037 -1.495 18.591 1.00 91.81 90 ARG A C 1
ATOM 646 O O . ARG A 1 90 ? -13.985 -1.303 17.831 1.00 91.81 90 ARG A O 1
ATOM 653 N N . ILE A 1 91 ? -11.817 -0.988 18.410 1.00 93.88 91 ILE A N 1
ATOM 654 C CA . ILE A 1 91 ? -11.451 -0.089 17.308 1.00 93.88 91 ILE A CA 1
ATOM 655 C C . ILE A 1 91 ? -11.766 -0.763 15.972 1.00 93.88 91 ILE A C 1
ATOM 657 O O . ILE A 1 91 ? -12.541 -0.236 15.178 1.00 93.88 91 ILE A O 1
ATOM 661 N N . PHE A 1 92 ? -11.277 -1.986 15.758 1.00 93.50 92 PHE A N 1
ATOM 662 C CA . PHE A 1 92 ? -11.493 -2.722 14.514 1.00 93.50 92 PHE A CA 1
ATOM 663 C C . PHE A 1 92 ? -12.976 -2.958 14.196 1.00 93.50 92 PHE A C 1
ATOM 665 O O . PHE A 1 92 ? -13.379 -2.878 13.035 1.00 93.50 92 PHE A O 1
ATOM 672 N N . LYS A 1 93 ? -13.824 -3.230 15.196 1.00 94.06 93 LYS A N 1
ATOM 673 C CA . LYS A 1 93 ? -15.276 -3.380 14.978 1.00 94.06 93 LYS A CA 1
ATOM 674 C C . LYS A 1 93 ? -15.929 -2.097 14.462 1.00 94.06 93 LYS A C 1
ATOM 676 O O . LYS A 1 93 ? -16.937 -2.187 13.764 1.00 94.06 93 LYS A O 1
ATOM 681 N N . LYS A 1 94 ? -15.385 -0.930 14.810 1.00 96.38 94 LYS A N 1
ATOM 682 C CA . LYS A 1 94 ? -15.907 0.387 14.421 1.00 96.38 94 LYS A CA 1
ATOM 683 C C . LYS A 1 94 ? -15.315 0.896 13.113 1.00 96.38 94 LYS A C 1
ATOM 685 O O . LYS A 1 94 ? -16.032 1.500 12.325 1.00 96.38 94 LYS A O 1
ATOM 690 N N . THR A 1 95 ? -14.036 0.626 12.874 1.00 96.62 95 THR A N 1
ATOM 691 C CA .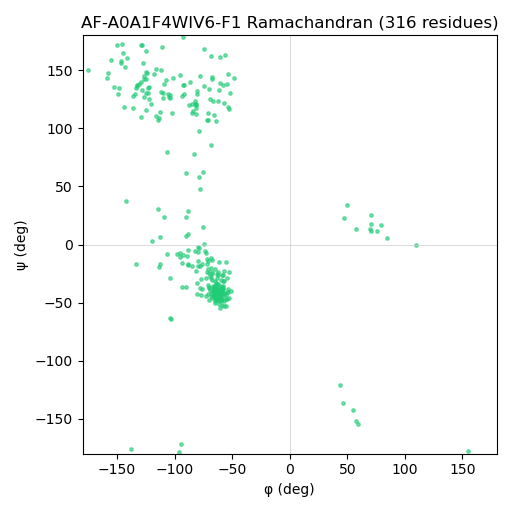 THR A 1 95 ? -13.270 1.243 11.782 1.00 96.62 95 THR A CA 1
ATOM 692 C C . THR A 1 95 ? -12.863 0.262 10.696 1.00 96.62 95 THR A C 1
ATOM 694 O O . THR A 1 95 ? -12.440 0.683 9.629 1.00 96.62 95 THR A O 1
ATOM 697 N N . ARG A 1 96 ? -12.917 -1.050 10.961 1.00 96.31 96 ARG A N 1
ATOM 698 C CA . ARG A 1 96 ? -12.318 -2.093 10.105 1.00 96.31 96 ARG A CA 1
ATOM 699 C C . ARG A 1 96 ? -10.811 -1.907 9.896 1.00 96.31 96 ARG A C 1
ATOM 701 O O . ARG A 1 96 ? -10.243 -2.580 9.041 1.00 96.31 96 ARG A O 1
ATOM 708 N N . PHE A 1 97 ? -10.174 -1.044 10.685 1.00 95.50 97 PHE A N 1
ATOM 709 C CA . PHE A 1 97 ? -8.784 -0.639 10.548 1.00 95.50 97 PHE A CA 1
ATOM 710 C C . PHE A 1 97 ? -8.003 -0.922 11.833 1.00 95.50 97 PHE A C 1
ATOM 712 O O . PHE A 1 97 ? -8.467 -0.616 12.932 1.00 95.50 97 PHE A O 1
ATOM 719 N N . LEU A 1 98 ? -6.807 -1.487 11.681 1.00 91.75 98 LEU A N 1
ATOM 720 C CA . LEU A 1 98 ? -5.832 -1.676 12.754 1.00 91.75 98 LEU A CA 1
ATOM 721 C C . LEU A 1 98 ? -4.475 -1.118 12.340 1.00 91.75 98 LEU A C 1
ATOM 723 O O . LEU A 1 98 ? -3.963 -1.466 11.278 1.00 91.75 98 LEU A O 1
ATOM 727 N N . PHE A 1 99 ? -3.847 -0.341 13.213 1.00 89.44 99 PHE A N 1
ATOM 728 C CA . PHE A 1 99 ? -2.451 0.050 13.067 1.00 89.44 99 PHE A CA 1
ATOM 729 C C . PHE A 1 99 ? -1.584 -0.694 14.081 1.00 89.44 99 PHE A C 1
ATOM 731 O O . PHE A 1 99 ? -1.993 -0.884 15.223 1.00 89.44 99 PHE A O 1
ATOM 738 N N . THR A 1 100 ? -0.387 -1.100 13.667 1.00 81.00 100 THR A N 1
ATOM 739 C CA . THR A 1 100 ? 0.641 -1.645 14.564 1.00 81.00 100 THR A CA 1
ATOM 740 C C . THR A 1 100 ? 1.979 -0.990 14.256 1.00 81.00 100 THR A C 1
ATOM 742 O O . THR A 1 100 ? 2.346 -0.853 13.088 1.00 81.00 100 THR A O 1
ATOM 745 N N . ASP A 1 101 ? 2.707 -0.584 15.292 1.00 76.31 101 ASP A N 1
ATOM 746 C CA . ASP A 1 101 ? 4.019 0.044 15.148 1.00 76.31 101 ASP A CA 1
ATOM 747 C C . ASP A 1 101 ? 5.154 -0.995 15.208 1.00 76.31 101 ASP A C 1
ATOM 749 O O . ASP A 1 101 ? 5.152 -1.901 16.035 1.00 76.31 101 ASP A O 1
ATOM 753 N N . ALA A 1 102 ? 6.143 -0.870 14.329 1.00 66.44 102 ALA A N 1
ATOM 754 C CA . ALA A 1 102 ? 7.276 -1.784 14.211 1.00 66.44 102 ALA A CA 1
ATOM 755 C C . ALA A 1 102 ? 8.283 -1.669 15.369 1.00 66.44 102 ALA A C 1
ATOM 757 O O . ALA A 1 102 ? 9.155 -2.524 15.516 1.00 66.44 102 ALA A O 1
ATOM 758 N N . HIS A 1 103 ? 8.209 -0.634 16.210 1.00 57.81 103 HIS A N 1
ATOM 759 C CA . HIS A 1 103 ? 9.093 -0.477 17.365 1.00 57.81 103 HIS A CA 1
ATOM 760 C C . HIS A 1 103 ? 8.563 -1.142 18.635 1.00 57.81 103 HIS A C 1
ATOM 762 O O . HIS A 1 103 ? 9.327 -1.245 19.597 1.00 57.81 103 HIS A O 1
ATOM 768 N N . THR A 1 104 ? 7.317 -1.624 18.684 1.00 52.97 104 THR A N 1
ATOM 769 C CA . THR A 1 104 ? 6.841 -2.459 19.808 1.00 52.97 104 THR A CA 1
ATOM 770 C C . THR A 1 104 ? 7.372 -3.894 19.718 1.00 52.97 104 THR A C 1
ATOM 772 O O . THR A 1 104 ? 7.470 -4.591 20.728 1.00 52.97 104 THR A O 1
ATOM 775 N N . VAL A 1 105 ? 7.867 -4.286 18.543 1.00 52.91 105 VAL A N 1
ATOM 776 C CA . VAL A 1 105 ? 8.397 -5.610 18.218 1.00 52.91 105 VAL A CA 1
ATOM 777 C C . VAL A 1 105 ? 9.930 -5.610 18.098 1.00 52.91 105 VAL A C 1
ATOM 779 O O . VAL A 1 105 ? 10.544 -5.452 17.045 1.00 52.91 105 VAL A O 1
ATOM 782 N N . LYS A 1 106 ? 10.590 -5.649 19.263 1.00 50.19 106 LYS A N 1
ATOM 783 C CA . LYS A 1 106 ? 11.901 -5.002 19.470 1.00 50.19 106 LYS A CA 1
ATOM 784 C C . LYS A 1 106 ? 13.167 -5.795 19.147 1.00 50.19 106 LYS A C 1
ATOM 786 O O . LYS A 1 106 ? 14.226 -5.173 19.055 1.00 50.19 106 LYS A O 1
ATOM 791 N N . THR A 1 107 ? 13.153 -7.117 19.010 1.00 50.44 107 THR A N 1
ATOM 792 C CA . THR A 1 107 ? 14.423 -7.840 19.230 1.00 50.44 107 THR A CA 1
ATOM 793 C C . THR A 1 107 ? 15.408 -7.771 18.052 1.00 50.44 107 THR A C 1
ATOM 795 O O . THR A 1 107 ? 16.607 -7.624 18.276 1.00 50.44 107 THR A O 1
ATOM 798 N N . LEU A 1 108 ? 14.943 -7.815 16.796 1.00 48.28 108 LEU A N 1
ATOM 799 C CA . LEU A 1 108 ? 15.822 -7.830 15.608 1.00 48.28 108 LEU A CA 1
ATOM 800 C C . LEU A 1 108 ? 15.895 -6.488 14.862 1.00 48.28 108 LEU A C 1
ATOM 802 O O . LEU A 1 108 ? 16.947 -6.157 14.309 1.00 48.28 108 LEU A O 1
ATOM 806 N N . HIS A 1 109 ? 14.834 -5.674 14.911 1.00 51.94 109 HIS A N 1
ATOM 807 C CA . HIS A 1 109 ? 14.804 -4.348 14.283 1.00 51.94 109 HIS A CA 1
ATOM 808 C C . HIS A 1 109 ? 15.887 -3.414 14.859 1.00 51.94 109 HIS A C 1
ATOM 810 O O . HIS A 1 109 ? 16.579 -2.713 14.116 1.00 51.94 109 HIS A O 1
ATOM 816 N N . TYR A 1 110 ? 16.112 -3.474 16.177 1.00 48.62 110 TYR A N 1
ATOM 817 C CA . TYR A 1 110 ? 17.133 -2.687 16.875 1.00 48.62 110 TYR A CA 1
ATOM 818 C C . TYR A 1 110 ? 18.563 -2.965 16.371 1.00 48.62 110 TYR A C 1
ATOM 820 O O . TYR A 1 110 ? 19.353 -2.035 16.199 1.00 48.62 110 TYR A O 1
ATOM 828 N N . LEU A 1 111 ? 18.890 -4.226 16.061 1.00 48.75 111 LEU A N 1
ATOM 829 C CA . LEU A 1 111 ? 20.223 -4.610 15.580 1.00 48.75 111 LEU A CA 1
ATOM 830 C C . LEU A 1 111 ? 20.507 -4.097 14.161 1.00 48.75 111 LEU A C 1
ATOM 832 O O . LEU A 1 111 ? 21.628 -3.671 13.887 1.00 48.75 111 LEU A O 1
ATOM 836 N N . SER A 1 112 ? 19.509 -4.062 13.268 1.00 50.00 112 SER A N 1
ATOM 837 C CA . SER A 1 112 ? 19.675 -3.448 11.938 1.00 50.00 112 SER A CA 1
ATOM 838 C C . SER A 1 112 ? 19.905 -1.936 12.003 1.00 50.00 112 SER A C 1
ATOM 840 O O . SER A 1 112 ? 20.716 -1.418 11.236 1.00 50.00 112 SER A O 1
ATOM 842 N N . HIS A 1 113 ? 19.259 -1.237 12.942 1.00 51.69 113 HIS A N 1
ATOM 843 C CA . HIS A 1 113 ? 19.445 0.208 13.145 1.00 51.69 113 HIS A CA 1
ATOM 844 C C . HIS A 1 113 ? 20.846 0.569 13.646 1.00 51.69 113 HIS A C 1
ATOM 846 O O . HIS A 1 113 ? 21.410 1.585 13.240 1.00 51.69 113 HIS A O 1
ATOM 852 N N . LEU A 1 114 ? 21.441 -0.280 14.488 1.00 50.47 114 LEU A N 1
ATOM 853 C CA . LEU A 1 114 ? 22.805 -0.087 14.991 1.00 50.47 114 LEU A CA 1
ATOM 854 C C . LEU A 1 114 ? 23.867 -0.165 13.885 1.00 50.47 114 LEU A C 1
ATOM 856 O O . LEU A 1 114 ? 24.890 0.512 13.973 1.00 50.47 114 LEU A O 1
ATOM 860 N N . LEU A 1 115 ? 23.626 -0.966 12.844 1.00 52.66 115 LEU A N 1
ATOM 861 C CA . LEU A 1 115 ? 24.608 -1.238 11.793 1.00 52.66 115 LEU A CA 1
ATOM 862 C C . LEU A 1 115 ? 24.708 -0.124 10.736 1.00 52.66 115 LEU A C 1
ATOM 864 O O . LEU A 1 115 ? 25.719 -0.063 10.042 1.00 52.66 115 LEU A O 1
ATOM 868 N N . LYS A 1 116 ? 23.703 0.762 10.615 1.00 51.34 116 LYS A N 1
ATOM 869 C CA . LYS A 1 116 ? 23.641 1.874 9.631 1.00 51.34 116 LYS A CA 1
ATOM 870 C C . LYS A 1 116 ? 23.985 1.483 8.179 1.00 51.34 116 LYS A C 1
ATOM 872 O O . LYS A 1 116 ? 24.358 2.339 7.380 1.00 51.34 116 LYS A O 1
ATOM 877 N N . VAL A 1 117 ? 23.853 0.203 7.836 1.00 52.03 117 VAL A N 1
ATOM 878 C CA . VAL A 1 117 ? 24.044 -0.343 6.489 1.00 52.03 117 VAL A CA 1
ATOM 879 C C . VAL A 1 117 ? 22.788 -1.088 6.062 1.00 52.03 117 VAL A C 1
ATOM 881 O O . VAL A 1 117 ? 22.084 -1.675 6.888 1.00 52.03 117 VAL A O 1
ATOM 884 N N . GLU A 1 118 ? 22.500 -1.069 4.764 1.00 58.19 118 GLU A N 1
ATOM 885 C CA . GLU A 1 118 ? 21.386 -1.823 4.201 1.00 58.19 118 GLU A CA 1
ATOM 886 C C . GLU A 1 118 ? 21.653 -3.328 4.347 1.00 58.19 118 GLU A C 1
ATOM 888 O O . GLU A 1 118 ? 22.564 -3.892 3.747 1.00 58.19 118 GLU A O 1
ATOM 893 N N . THR A 1 119 ? 20.867 -3.980 5.202 1.00 64.75 119 THR A N 1
ATOM 894 C CA . THR A 1 119 ? 20.875 -5.435 5.400 1.00 64.75 119 THR A CA 1
ATOM 895 C C . THR A 1 119 ? 19.587 -6.069 4.882 1.00 64.75 119 THR A C 1
ATOM 897 O O . THR A 1 119 ? 18.598 -5.376 4.631 1.00 64.75 119 THR A O 1
ATOM 900 N N . VAL A 1 120 ? 19.567 -7.405 4.813 1.00 68.06 120 VAL A N 1
ATOM 901 C CA . VAL A 1 120 ? 18.377 -8.203 4.471 1.00 68.06 120 VAL A CA 1
ATOM 902 C C . VAL A 1 120 ? 17.152 -7.865 5.341 1.00 68.06 120 VAL A C 1
ATOM 904 O O . VAL A 1 120 ? 16.020 -8.019 4.892 1.00 68.06 120 VAL A O 1
ATOM 907 N N . ASN A 1 121 ? 17.343 -7.318 6.547 1.00 65.94 121 ASN A N 1
ATOM 908 C CA . ASN A 1 121 ? 16.245 -6.922 7.432 1.00 65.94 121 ASN A CA 1
ATOM 909 C C . ASN A 1 121 ? 15.356 -5.811 6.848 1.00 65.94 121 ASN A C 1
ATOM 911 O O . ASN A 1 121 ? 14.179 -5.765 7.191 1.00 65.94 121 ASN A O 1
ATOM 915 N N . HIS A 1 122 ? 15.862 -4.966 5.941 1.00 69.44 122 HIS A N 1
ATOM 916 C CA . HIS A 1 122 ? 15.040 -3.948 5.262 1.00 69.44 122 HIS A CA 1
ATOM 917 C C . HIS A 1 122 ? 14.040 -4.563 4.281 1.00 69.44 122 HIS A C 1
ATOM 919 O O . HIS A 1 122 ? 12.982 -3.993 4.035 1.00 69.44 122 HIS A O 1
ATOM 925 N N . VAL A 1 123 ? 14.363 -5.743 3.749 1.00 72.62 123 VAL A N 1
ATOM 926 C CA . VAL A 1 123 ? 13.440 -6.529 2.928 1.00 72.62 123 VAL A CA 1
ATOM 927 C C . VAL A 1 123 ? 12.479 -7.295 3.825 1.00 72.62 123 VAL A C 1
ATOM 929 O O . VAL A 1 123 ? 11.285 -7.352 3.550 1.00 72.62 123 VAL A O 1
ATOM 932 N N . ILE A 1 124 ? 12.998 -7.883 4.904 1.00 72.31 124 ILE A N 1
ATOM 933 C CA . ILE A 1 124 ? 12.228 -8.816 5.715 1.00 72.31 124 ILE A CA 1
ATOM 934 C C . ILE A 1 124 ? 11.231 -8.115 6.644 1.00 72.31 124 ILE A C 1
ATOM 936 O O . ILE A 1 124 ? 10.104 -8.580 6.725 1.00 72.31 124 ILE A O 1
ATOM 940 N N . GLY A 1 125 ? 11.589 -7.023 7.325 1.00 70.81 125 GLY A N 1
ATOM 941 C CA . GLY A 1 125 ? 10.699 -6.374 8.304 1.00 70.81 125 GLY A CA 1
ATOM 942 C C . GLY A 1 125 ? 9.301 -6.032 7.753 1.00 70.81 125 GLY A C 1
ATOM 943 O O . GLY A 1 125 ? 8.296 -6.387 8.360 1.00 70.81 125 GLY A O 1
ATOM 944 N N . PRO A 1 126 ? 9.183 -5.438 6.552 1.00 75.38 126 PRO A N 1
ATOM 945 C CA . PRO A 1 126 ? 7.874 -5.171 5.946 1.00 75.38 126 PRO A CA 1
ATOM 946 C C . PRO A 1 126 ? 7.086 -6.438 5.539 1.00 75.38 126 PRO A C 1
ATOM 948 O O . PRO A 1 126 ? 5.883 -6.357 5.265 1.00 75.38 126 PRO A O 1
ATOM 951 N N . MET A 1 127 ? 7.734 -7.610 5.509 1.00 77.81 127 MET A N 1
ATOM 952 C CA . MET A 1 127 ? 7.101 -8.917 5.275 1.00 77.81 127 MET A CA 1
ATOM 953 C C . MET A 1 127 ? 6.594 -9.601 6.550 1.00 77.81 127 MET A C 1
ATOM 955 O O . MET A 1 127 ? 5.986 -10.666 6.454 1.00 77.81 127 MET A O 1
ATOM 959 N N . THR A 1 128 ? 6.848 -9.033 7.730 1.00 72.00 128 THR A N 1
ATOM 960 C CA . THR A 1 128 ? 6.587 -9.685 9.024 1.00 72.00 128 THR A CA 1
ATOM 961 C C . THR A 1 128 ? 5.512 -8.983 9.843 1.00 72.00 128 THR A C 1
ATOM 963 O O . THR A 1 128 ? 5.551 -9.021 11.069 1.00 72.00 128 THR A O 1
ATOM 966 N N . GLY A 1 129 ? 4.545 -8.349 9.171 1.00 71.19 129 GLY A N 1
ATOM 967 C CA . GLY A 1 129 ? 3.386 -7.748 9.832 1.00 71.19 129 GLY A CA 1
ATOM 968 C C . GLY A 1 129 ? 2.655 -8.762 10.733 1.00 71.19 129 GLY A C 1
ATOM 969 O O . GLY A 1 129 ? 2.618 -9.950 10.397 1.00 71.19 129 GLY A O 1
ATOM 970 N N . PRO A 1 130 ? 2.066 -8.326 11.863 1.00 73.94 130 PRO A N 1
ATOM 971 C CA . PRO A 1 130 ? 1.566 -9.209 12.924 1.00 73.94 130 PRO A CA 1
ATOM 972 C C . PRO A 1 130 ? 0.207 -9.858 12.591 1.00 73.94 130 PRO A C 1
ATOM 974 O O . PRO A 1 130 ? -0.730 -9.828 13.382 1.00 73.94 130 PRO A O 1
ATOM 977 N N . VAL A 1 131 ? 0.048 -10.431 11.396 1.00 80.75 131 VAL A N 1
ATOM 978 C CA . VAL A 1 131 ? -1.187 -11.106 10.969 1.00 80.75 131 VAL A CA 1
ATOM 979 C C . VAL A 1 131 ? -1.091 -12.598 11.273 1.00 80.75 131 VAL A C 1
ATOM 981 O O . VAL A 1 131 ? -0.149 -13.266 10.856 1.00 80.75 131 VAL A O 1
ATOM 984 N N . SER A 1 132 ? -2.093 -13.141 11.974 1.00 81.88 132 SER A N 1
ATOM 985 C CA . SER A 1 132 ? -2.165 -14.578 12.266 1.00 81.88 132 SER A CA 1
ATOM 986 C C . SER A 1 132 ? -2.084 -15.418 10.990 1.00 81.88 132 SER A C 1
ATOM 988 O O . SER A 1 132 ? -2.794 -15.147 10.023 1.00 81.88 132 SER A O 1
ATOM 990 N N . SER A 1 133 ? -1.324 -16.515 11.025 1.00 84.62 133 SER A N 1
ATOM 991 C CA . SER A 1 133 ? -1.260 -17.492 9.930 1.00 84.62 133 SER A CA 1
ATOM 992 C C . SER A 1 133 ? -2.601 -18.167 9.626 1.00 84.62 133 SER A C 1
ATOM 994 O O . SER A 1 133 ? -2.754 -18.761 8.567 1.00 84.62 133 SER A O 1
ATOM 996 N N . SER A 1 134 ? -3.593 -18.067 10.516 1.00 87.44 134 SER A N 1
ATOM 997 C CA . SER A 1 134 ? -4.961 -18.533 10.251 1.00 87.44 134 SER A CA 1
ATOM 998 C C . SER A 1 134 ? -5.835 -17.507 9.515 1.00 87.44 134 SER A C 1
ATOM 1000 O O . SER A 1 134 ? -6.807 -17.892 8.862 1.00 87.44 134 SER A O 1
ATOM 1002 N N . THR A 1 135 ? -5.450 -16.229 9.529 1.00 90.81 135 THR A N 1
ATOM 1003 C CA . THR A 1 135 ? -6.124 -15.146 8.805 1.00 90.81 135 THR A CA 1
ATOM 1004 C C . THR A 1 135 ? -5.695 -15.143 7.342 1.00 90.81 135 THR A C 1
ATOM 1006 O O . THR A 1 135 ? -4.502 -15.110 7.041 1.00 90.81 135 THR A O 1
ATOM 1009 N N . ARG A 1 136 ? -6.652 -15.116 6.406 1.00 95.12 136 ARG A N 1
ATOM 1010 C CA . ARG A 1 136 ? -6.333 -15.007 4.975 1.00 95.12 136 ARG A CA 1
ATOM 1011 C C . ARG A 1 136 ? -5.804 -13.606 4.638 1.00 95.12 136 ARG A C 1
ATO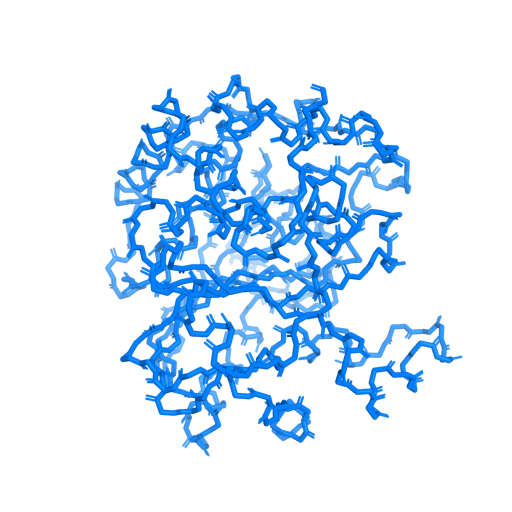M 1013 O O . ARG A 1 136 ? -6.548 -12.630 4.710 1.00 95.12 136 ARG A O 1
ATOM 1020 N N . LEU A 1 137 ? -4.531 -13.509 4.265 1.00 94.94 137 LEU A N 1
ATOM 1021 C CA . LEU A 1 137 ? -3.828 -12.251 4.010 1.00 94.94 137 LEU A CA 1
ATOM 1022 C C . LEU A 1 137 ? -3.914 -11.829 2.538 1.00 94.94 137 LEU A C 1
ATOM 1024 O O . LEU A 1 137 ? -3.552 -12.597 1.644 1.00 94.94 137 LEU A O 1
ATOM 1028 N N . TYR A 1 138 ? -4.310 -10.581 2.303 1.00 97.56 138 TYR A N 1
ATOM 1029 C CA . TYR A 1 138 ? -4.246 -9.899 1.013 1.00 97.56 138 TYR A CA 1
ATOM 1030 C C . TYR A 1 138 ? -3.250 -8.742 1.101 1.00 97.56 138 TYR A C 1
ATOM 1032 O O . TYR A 1 138 ? -3.507 -7.734 1.755 1.00 97.56 138 TYR A O 1
ATOM 1040 N N . LYS A 1 139 ? -2.081 -8.899 0.484 1.00 96.06 139 LYS A N 1
ATOM 1041 C CA . LYS A 1 139 ? -0.933 -8.012 0.689 1.00 96.06 139 LYS A CA 1
ATOM 1042 C C . LYS A 1 139 ? -0.718 -7.075 -0.498 1.00 96.06 139 LYS A C 1
ATOM 1044 O O . LYS A 1 139 ? -0.576 -7.541 -1.624 1.00 96.06 139 LYS A O 1
ATOM 1049 N N . LEU A 1 140 ? -0.578 -5.780 -0.236 1.00 97.06 140 LEU A N 1
ATOM 1050 C CA . LEU A 1 140 ? 0.150 -4.853 -1.102 1.00 97.06 140 LEU A CA 1
ATOM 1051 C C . LEU A 1 140 ? 1.494 -4.544 -0.455 1.00 97.06 140 LEU A C 1
ATOM 1053 O O . LEU A 1 140 ? 1.540 -4.117 0.701 1.00 97.06 140 LEU A O 1
ATOM 1057 N N . MET A 1 141 ? 2.578 -4.731 -1.200 1.00 94.94 141 MET A N 1
ATOM 1058 C CA . MET A 1 141 ? 3.914 -4.436 -0.702 1.00 94.94 141 MET A CA 1
ATOM 1059 C C . MET A 1 141 ? 4.755 -3.700 -1.735 1.00 94.94 141 MET A C 1
ATOM 1061 O O . MET A 1 141 ? 5.089 -4.238 -2.790 1.00 94.94 141 MET A O 1
ATOM 1065 N N . GLY A 1 142 ? 5.131 -2.482 -1.372 1.00 95.62 142 GLY A N 1
ATOM 1066 C CA . GLY A 1 142 ? 6.155 -1.703 -2.037 1.00 95.62 142 GLY A CA 1
ATOM 1067 C C . GLY A 1 142 ? 7.549 -2.259 -1.812 1.00 95.62 142 GLY A C 1
ATOM 1068 O O . GLY A 1 142 ? 7.920 -2.555 -0.673 1.00 95.62 142 GLY A O 1
ATOM 1069 N N . VAL A 1 143 ? 8.339 -2.369 -2.875 1.00 94.38 143 VAL A N 1
ATOM 1070 C CA . VAL A 1 143 ? 9.757 -2.735 -2.806 1.00 94.38 143 VAL A CA 1
ATOM 1071 C C . VAL A 1 143 ? 10.616 -1.602 -3.342 1.00 94.38 143 VAL A C 1
ATOM 1073 O O . VAL A 1 143 ? 10.234 -0.903 -4.276 1.00 94.38 143 VAL A O 1
ATOM 1076 N N . ASN A 1 144 ? 11.801 -1.440 -2.765 1.00 91.31 144 ASN A N 1
ATOM 1077 C CA . ASN A 1 144 ? 12.787 -0.490 -3.262 1.00 91.31 144 ASN A CA 1
ATOM 1078 C C . ASN A 1 144 ? 13.805 -1.177 -4.179 1.00 91.31 144 ASN A C 1
ATOM 1080 O O . ASN A 1 144 ? 13.778 -2.387 -4.404 1.00 91.31 144 ASN A O 1
ATOM 1084 N N . HIS A 1 145 ? 14.761 -0.387 -4.657 1.00 91.19 145 HIS A N 1
ATOM 1085 C CA . HIS A 1 145 ? 15.801 -0.800 -5.591 1.00 91.19 145 HIS A CA 1
ATOM 1086 C C . HIS A 1 145 ? 16.655 -2.008 -5.161 1.00 91.19 145 HIS A C 1
ATOM 1088 O O . HIS A 1 145 ? 17.347 -2.584 -5.997 1.00 91.19 145 HIS A O 1
ATOM 1094 N N . ASN A 1 146 ? 16.625 -2.419 -3.892 1.00 89.25 146 ASN A N 1
ATOM 1095 C CA . ASN A 1 146 ? 17.435 -3.532 -3.403 1.00 89.25 146 ASN A CA 1
ATOM 1096 C C . ASN A 1 146 ? 16.885 -4.912 -3.767 1.00 89.25 146 ASN A C 1
ATOM 1098 O O . ASN A 1 146 ? 17.629 -5.894 -3.717 1.00 89.25 146 ASN A O 1
ATOM 1102 N N . VAL A 1 147 ? 15.604 -5.024 -4.123 1.00 92.31 147 VAL A N 1
ATOM 1103 C CA . VAL A 1 147 ? 14.987 -6.326 -4.388 1.00 92.31 147 VAL A CA 1
ATOM 1104 C C . VAL A 1 147 ? 13.878 -6.227 -5.423 1.00 92.31 147 VAL A C 1
ATOM 1106 O O . VAL A 1 147 ? 12.965 -5.418 -5.322 1.00 92.31 147 VAL A O 1
ATOM 1109 N N . HIS A 1 148 ? 13.945 -7.098 -6.424 1.00 96.31 148 HIS A N 1
ATOM 1110 C CA . HIS A 1 148 ? 12.944 -7.153 -7.480 1.00 96.31 148 HIS A CA 1
ATOM 1111 C C . HIS A 1 148 ? 11.579 -7.634 -6.937 1.00 96.31 148 HIS A C 1
ATOM 1113 O O . HIS A 1 148 ? 11.560 -8.588 -6.148 1.00 96.31 148 HIS A O 1
ATOM 1119 N N . PRO A 1 149 ? 10.434 -7.088 -7.407 1.00 97.44 149 PRO A N 1
ATOM 1120 C CA . PRO A 1 149 ? 9.098 -7.514 -6.977 1.00 97.44 149 PRO A CA 1
ATOM 1121 C C . PRO A 1 149 ? 8.867 -9.032 -7.053 1.00 97.44 149 PRO A C 1
ATOM 1123 O O . PRO A 1 149 ? 8.309 -9.636 -6.138 1.00 97.44 149 PRO A O 1
ATOM 1126 N N . LEU A 1 150 ? 9.367 -9.663 -8.121 1.00 97.62 150 LEU A N 1
ATOM 1127 C CA . LEU A 1 150 ? 9.314 -11.118 -8.327 1.00 97.62 150 LEU A CA 1
ATOM 1128 C C . LEU A 1 150 ? 9.912 -11.922 -7.161 1.00 97.62 150 LEU A C 1
ATOM 1130 O O . LEU A 1 150 ? 9.348 -12.938 -6.761 1.00 97.62 150 LEU A O 1
ATOM 1134 N N . THR A 1 151 ? 11.033 -11.467 -6.597 1.00 96.00 151 THR A N 1
ATOM 1135 C CA . THR A 1 151 ? 11.704 -12.160 -5.490 1.00 96.00 151 THR A CA 1
ATOM 1136 C C . THR A 1 151 ? 10.839 -12.145 -4.233 1.00 96.00 151 THR A C 1
ATOM 1138 O O . THR A 1 151 ? 10.697 -13.168 -3.565 1.00 96.00 151 THR A O 1
ATOM 1141 N N . VAL A 1 152 ? 10.221 -11.003 -3.926 1.00 95.44 152 VAL A N 1
ATOM 1142 C CA . VAL A 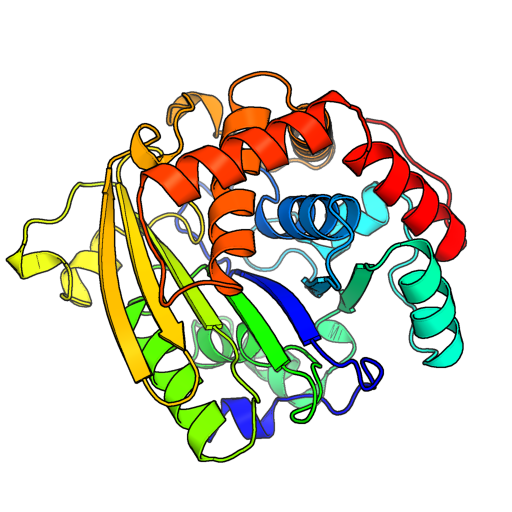1 152 ? 9.344 -10.857 -2.754 1.00 95.44 152 VAL A CA 1
ATOM 1143 C C . VAL A 1 152 ? 8.048 -11.648 -2.943 1.00 95.44 152 VAL A C 1
ATOM 1145 O O . VAL A 1 152 ? 7.607 -12.316 -2.010 1.00 95.44 152 VAL A O 1
ATOM 1148 N N . ALA A 1 153 ? 7.477 -11.658 -4.152 1.00 97.12 153 ALA A N 1
ATOM 1149 C CA . ALA A 1 153 ? 6.316 -12.488 -4.475 1.00 97.12 153 ALA A CA 1
ATOM 1150 C C . ALA A 1 153 ? 6.622 -13.980 -4.259 1.00 97.12 153 ALA A C 1
ATOM 1152 O O . ALA A 1 153 ? 5.878 -14.668 -3.562 1.00 97.12 153 ALA A O 1
ATOM 1153 N N . GLY A 1 154 ? 7.760 -14.463 -4.772 1.00 96.62 154 GLY A N 1
ATOM 1154 C CA . GLY A 1 154 ? 8.226 -15.832 -4.540 1.00 96.62 154 GLY A CA 1
ATOM 1155 C C . GLY A 1 154 ? 8.410 -16.146 -3.054 1.00 96.62 154 GLY A C 1
ATOM 1156 O O . GLY A 1 154 ? 7.967 -17.192 -2.581 1.00 96.62 154 GLY A O 1
ATOM 1157 N N . ALA A 1 155 ? 8.971 -15.211 -2.288 1.00 93.88 155 ALA A N 1
ATOM 1158 C CA . ALA A 1 155 ? 9.135 -15.375 -0.849 1.00 93.88 155 ALA A CA 1
ATOM 1159 C C . ALA A 1 155 ? 7.789 -15.494 -0.107 1.00 93.88 155 ALA A C 1
ATOM 1161 O O . ALA A 1 155 ? 7.672 -16.337 0.779 1.00 93.88 155 ALA A O 1
ATOM 1162 N N . TYR A 1 156 ? 6.752 -14.739 -0.490 1.00 94.62 156 TYR A N 1
ATOM 1163 C CA . TYR A 1 156 ? 5.405 -14.917 0.072 1.00 94.62 156 TYR A CA 1
ATOM 1164 C C . TYR A 1 156 ? 4.793 -16.278 -0.264 1.00 94.62 156 TYR A C 1
ATOM 1166 O O . TYR A 1 156 ? 4.181 -16.891 0.609 1.00 94.62 156 TYR A O 1
ATOM 1174 N N . THR A 1 157 ? 4.987 -16.781 -1.489 1.00 95.94 157 THR A N 1
ATOM 1175 C CA . THR A 1 157 ? 4.499 -18.127 -1.841 1.00 95.94 157 THR A CA 1
ATOM 1176 C C . THR A 1 157 ? 5.173 -19.217 -1.017 1.00 95.94 157 THR A C 1
ATOM 1178 O O . THR A 1 157 ? 4.533 -20.196 -0.647 1.00 95.94 157 THR A O 1
ATOM 1181 N N . GLU A 1 158 ? 6.445 -19.026 -0.667 1.00 93.56 158 GLU A N 1
ATOM 1182 C CA . GLU A 1 158 ? 7.172 -19.958 0.188 1.00 93.56 158 GLU A CA 1
ATOM 1183 C C . GLU A 1 158 ? 6.715 -19.870 1.647 1.00 93.56 158 GLU A C 1
ATOM 1185 O O . GLU A 1 158 ? 6.441 -20.889 2.272 1.00 93.56 158 GLU A O 1
ATOM 1190 N N . LEU A 1 159 ? 6.534 -18.656 2.179 1.00 89.75 159 LEU A N 1
ATOM 1191 C CA . LEU A 1 159 ? 5.961 -18.457 3.517 1.00 89.75 159 LEU A CA 1
ATOM 1192 C C . LEU A 1 159 ? 4.572 -19.088 3.646 1.00 89.75 159 LEU A C 1
ATOM 1194 O O . LEU A 1 159 ? 4.210 -19.550 4.728 1.00 89.75 159 LEU A O 1
ATOM 1198 N N . HIS A 1 160 ? 3.814 -19.131 2.551 1.00 93.12 160 HIS A N 1
ATOM 1199 C CA . HIS A 1 160 ? 2.542 -19.830 2.504 1.00 93.12 160 HIS A CA 1
ATOM 1200 C C . HIS A 1 160 ? 2.678 -21.350 2.556 1.00 93.12 160 HIS A C 1
ATOM 1202 O O . HIS A 1 160 ? 1.997 -21.982 3.361 1.00 93.12 160 HIS A O 1
ATOM 1208 N N . ARG A 1 161 ? 3.566 -21.940 1.746 1.00 94.31 161 ARG A N 1
ATOM 1209 C CA . ARG A 1 161 ? 3.809 -23.397 1.749 1.00 94.31 161 ARG A CA 1
ATOM 1210 C C . ARG A 1 161 ? 4.243 -23.906 3.117 1.00 94.31 161 ARG A C 1
ATOM 1212 O O . ARG A 1 161 ? 3.790 -24.959 3.550 1.00 94.31 161 ARG A O 1
ATOM 1219 N N . GLU A 1 162 ? 5.057 -23.117 3.804 1.00 89.56 162 GLU A N 1
ATOM 1220 C CA . GLU A 1 162 ? 5.559 -23.424 5.142 1.00 89.56 162 GLU A CA 1
ATOM 1221 C C . GLU A 1 162 ? 4.545 -23.117 6.264 1.00 89.56 162 GLU A C 1
ATOM 1223 O O . GLU A 1 162 ? 4.825 -23.349 7.438 1.00 89.56 162 GLU A O 1
ATOM 1228 N N . GLY A 1 163 ? 3.360 -22.586 5.938 1.00 87.62 163 GLY A N 1
ATOM 1229 C CA . GLY A 1 163 ? 2.291 -22.325 6.908 1.00 87.62 163 GLY A CA 1
ATOM 1230 C C . GLY A 1 163 ? 2.504 -21.097 7.801 1.00 87.62 163 GLY A C 1
ATOM 1231 O O . GLY A 1 163 ? 1.760 -20.906 8.763 1.00 87.62 163 GLY A O 1
ATOM 1232 N N . PHE A 1 164 ? 3.480 -20.241 7.490 1.00 84.19 164 PHE A N 1
ATOM 1233 C CA . PHE A 1 164 ? 3.712 -18.991 8.222 1.00 84.19 164 PHE A CA 1
ATOM 1234 C C . PHE A 1 164 ? 2.710 -17.897 7.839 1.00 84.19 164 PHE A C 1
ATOM 1236 O O . PHE A 1 164 ? 2.375 -17.057 8.667 1.00 84.19 164 PHE A O 1
ATOM 1243 N N . VAL A 1 165 ? 2.202 -17.916 6.601 1.00 88.75 165 VAL A N 1
ATOM 1244 C CA . VAL A 1 165 ? 1.223 -16.941 6.092 1.00 88.75 165 VAL A CA 1
ATOM 1245 C C . VAL A 1 165 ? 0.122 -17.650 5.308 1.00 88.75 165 VAL A C 1
ATOM 1247 O O . VAL A 1 165 ? 0.387 -18.346 4.333 1.00 88.75 165 VAL A O 1
ATOM 1250 N N . ASN A 1 166 ? -1.148 -17.416 5.628 1.00 93.19 166 ASN A N 1
ATOM 1251 C CA . ASN A 1 166 ? -2.248 -17.855 4.767 1.00 93.19 166 ASN A CA 1
ATOM 1252 C C . ASN A 1 166 ? -2.486 -16.831 3.645 1.00 93.19 166 ASN A C 1
ATOM 1254 O O . ASN A 1 166 ? -3.377 -15.989 3.727 1.00 93.19 166 ASN A O 1
ATOM 1258 N N . LEU A 1 167 ? -1.638 -16.854 2.614 1.00 96.06 167 LEU A N 1
ATOM 1259 C CA . LEU A 1 167 ? -1.670 -15.887 1.521 1.00 96.06 167 LEU A CA 1
ATOM 1260 C C . LEU A 1 167 ? -2.893 -16.093 0.615 1.00 96.06 167 LEU A C 1
ATOM 1262 O O . LEU A 1 167 ? -2.930 -17.007 -0.205 1.00 96.06 167 LEU A O 1
ATOM 1266 N N . GLY A 1 168 ? -3.866 -15.190 0.704 1.00 97.38 168 GLY A N 1
ATOM 1267 C CA . GLY A 1 168 ? -4.970 -15.102 -0.248 1.00 97.38 168 GLY A CA 1
ATOM 1268 C C . GLY A 1 168 ? -4.554 -14.467 -1.574 1.00 97.38 168 GLY A C 1
ATOM 1269 O O . GLY A 1 168 ? -4.977 -14.935 -2.628 1.00 97.38 168 GLY A O 1
ATOM 1270 N N . GLY A 1 169 ? -3.696 -13.450 -1.522 1.00 98.12 169 GLY A N 1
ATOM 1271 C CA . GLY A 1 169 ? -3.129 -12.799 -2.697 1.00 98.12 169 GLY A CA 1
ATOM 1272 C C . GLY A 1 169 ? -2.094 -11.742 -2.321 1.00 98.12 169 GLY A C 1
ATOM 1273 O O . GLY A 1 169 ? -2.165 -11.149 -1.246 1.00 98.12 169 GLY A O 1
ATOM 1274 N N . ALA A 1 170 ? -1.110 -11.524 -3.187 1.00 98.00 170 ALA A N 1
ATOM 1275 C CA . ALA A 1 170 ? -0.103 -10.481 -3.033 1.00 98.00 170 ALA A CA 1
ATOM 1276 C C . ALA A 1 170 ? 0.079 -9.699 -4.332 1.00 98.00 170 ALA A C 1
ATOM 1278 O O . ALA A 1 170 ? 0.197 -10.283 -5.410 1.00 98.00 170 ALA A O 1
ATOM 1279 N N . VAL A 1 171 ? 0.161 -8.381 -4.193 1.00 98.50 171 VAL A N 1
ATOM 1280 C CA . VAL A 1 171 ? 0.555 -7.426 -5.223 1.00 98.50 171 VAL A CA 1
ATOM 1281 C C . VAL A 1 171 ? 1.847 -6.780 -4.743 1.00 98.50 171 VAL A C 1
ATOM 1283 O O . VAL A 1 171 ? 1.863 -6.051 -3.752 1.00 98.50 171 VAL A O 1
ATOM 1286 N N . ILE A 1 172 ? 2.953 -7.090 -5.409 1.00 98.38 172 ILE A N 1
ATOM 1287 C CA . ILE A 1 172 ? 4.268 -6.537 -5.088 1.00 98.38 172 ILE A CA 1
ATOM 1288 C C . ILE A 1 172 ? 4.612 -5.483 -6.128 1.00 98.38 172 ILE A C 1
ATOM 1290 O O . ILE A 1 172 ? 4.581 -5.786 -7.320 1.00 98.38 172 ILE A O 1
ATOM 1294 N N . VAL A 1 173 ? 4.939 -4.269 -5.694 1.00 97.94 173 VAL A N 1
ATOM 1295 C CA . VAL A 1 173 ? 5.059 -3.105 -6.582 1.00 97.94 173 VAL A CA 1
ATOM 1296 C C . VAL A 1 173 ? 6.422 -2.444 -6.456 1.00 97.94 173 VAL A C 1
ATOM 1298 O O . VAL A 1 173 ? 6.970 -2.348 -5.362 1.00 97.94 173 VAL A O 1
ATOM 1301 N N . GLY A 1 174 ? 6.959 -1.978 -7.579 1.00 97.50 174 GLY A N 1
ATOM 1302 C CA . GLY A 1 174 ? 8.145 -1.130 -7.627 1.00 97.50 174 GLY A CA 1
ATOM 1303 C C . GLY A 1 174 ? 8.019 -0.105 -8.747 1.00 97.50 174 GLY A C 1
ATOM 1304 O O . GLY A 1 174 ? 7.904 -0.467 -9.922 1.00 97.50 174 GLY A O 1
ATOM 1305 N N . GLY A 1 175 ? 8.027 1.171 -8.381 1.00 97.50 175 GLY A N 1
ATOM 1306 C CA . GLY A 1 175 ? 7.947 2.295 -9.298 1.00 97.50 175 GLY A CA 1
ATOM 1307 C C . GLY A 1 175 ? 9.307 2.604 -9.917 1.00 97.50 175 GLY A C 1
ATOM 1308 O O . GLY A 1 175 ? 10.277 2.915 -9.218 1.00 97.50 175 GLY A O 1
ATOM 1309 N N . VAL A 1 176 ? 9.378 2.534 -11.244 1.00 97.00 176 VAL A N 1
ATOM 1310 C CA . VAL A 1 176 ? 10.600 2.739 -12.030 1.00 97.00 176 VAL A CA 1
ATOM 1311 C C . VAL A 1 176 ? 10.506 4.018 -12.859 1.00 97.00 176 VAL A C 1
ATOM 1313 O O . VAL A 1 176 ? 9.416 4.458 -13.233 1.00 97.00 176 VAL A O 1
ATOM 1316 N N . ASN A 1 177 ? 11.651 4.651 -13.110 1.00 95.69 177 ASN A N 1
ATOM 1317 C CA . ASN A 1 177 ? 11.756 5.926 -13.834 1.00 95.69 177 ASN A CA 1
ATOM 1318 C C . ASN A 1 177 ? 11.916 5.765 -15.359 1.00 95.69 177 ASN A C 1
ATOM 1320 O O . ASN A 1 177 ? 12.151 6.747 -16.060 1.00 95.69 177 ASN A O 1
ATOM 1324 N N . ALA A 1 178 ? 11.795 4.542 -15.873 1.00 96.75 178 ALA A N 1
ATOM 1325 C CA . ALA A 1 178 ? 11.846 4.219 -17.292 1.00 96.75 178 ALA A CA 1
ATOM 1326 C C . ALA A 1 178 ? 10.921 3.037 -17.597 1.00 96.75 178 ALA A C 1
ATOM 1328 O O . ALA A 1 178 ? 10.643 2.222 -16.720 1.00 96.75 178 ALA A O 1
ATOM 1329 N N . ILE A 1 179 ? 10.465 2.923 -18.843 1.00 97.69 179 ILE A N 1
ATOM 1330 C CA . ILE A 1 179 ? 9.672 1.775 -19.295 1.00 97.69 179 ILE A CA 1
ATOM 1331 C C . ILE A 1 179 ? 10.644 0.626 -19.632 1.00 97.69 179 ILE A C 1
ATOM 1333 O O . ILE A 1 179 ? 11.508 0.813 -20.497 1.00 97.69 179 ILE A O 1
ATOM 1337 N N . PRO A 1 180 ? 10.554 -0.545 -18.970 1.00 97.12 180 PRO A N 1
ATOM 1338 C CA . PRO A 1 180 ? 11.427 -1.675 -19.261 1.00 97.12 180 PRO A CA 1
ATOM 1339 C C . PRO A 1 180 ? 11.139 -2.247 -20.647 1.00 97.12 180 PRO A C 1
ATOM 1341 O O . PRO A 1 180 ? 9.985 -2.374 -21.065 1.00 97.12 180 PRO A O 1
ATOM 1344 N N . LYS A 1 181 ? 12.186 -2.700 -21.341 1.00 96.69 181 LYS A N 1
ATOM 1345 C CA . LYS A 1 181 ? 11.990 -3.621 -22.463 1.00 96.69 181 LYS A CA 1
ATOM 1346 C C . LYS A 1 181 ? 11.503 -4.966 -21.931 1.00 96.69 181 LYS A C 1
ATOM 1348 O O . LYS A 1 181 ? 11.698 -5.311 -20.767 1.00 96.69 181 LYS A O 1
ATOM 1353 N N . ARG A 1 182 ? 10.941 -5.790 -22.817 1.00 93.62 182 ARG A N 1
ATOM 1354 C CA . ARG A 1 182 ? 10.461 -7.136 -22.461 1.00 93.62 182 ARG A CA 1
ATOM 1355 C C . ARG A 1 182 ? 11.528 -8.003 -21.774 1.00 93.62 182 ARG A C 1
ATOM 1357 O O . ARG A 1 182 ? 11.197 -8.752 -20.865 1.00 93.62 182 ARG A O 1
ATOM 1364 N N . GLU A 1 183 ? 12.782 -7.905 -22.209 1.00 93.75 183 GLU A N 1
ATOM 1365 C CA . GLU A 1 183 ? 13.923 -8.633 -21.630 1.00 93.75 183 GLU A CA 1
ATOM 1366 C C . GLU A 1 183 ? 14.350 -8.109 -20.248 1.00 93.75 183 GLU A C 1
ATOM 1368 O O . GLU A 1 183 ? 14.887 -8.865 -19.440 1.00 93.75 183 GLU A O 1
ATOM 1373 N N . ASP A 1 184 ? 14.041 -6.847 -19.949 1.00 96.75 184 ASP A N 1
ATOM 1374 C CA . ASP A 1 184 ? 14.408 -6.178 -18.701 1.00 96.75 184 ASP A CA 1
ATOM 1375 C C . ASP A 1 184 ? 13.364 -6.363 -17.589 1.00 96.75 184 ASP A C 1
ATOM 1377 O O . ASP A 1 184 ? 13.692 -6.192 -16.417 1.00 96.75 184 ASP A O 1
ATOM 1381 N N . LEU A 1 185 ? 12.127 -6.760 -17.925 1.00 96.75 185 LEU A N 1
ATOM 1382 C CA . LEU A 1 185 ? 10.997 -6.874 -16.984 1.00 96.75 185 LEU A CA 1
ATOM 1383 C C . LEU A 1 185 ? 11.288 -7.751 -15.754 1.00 96.75 185 LEU A C 1
ATOM 1385 O O . LEU A 1 185 ? 10.693 -7.553 -14.698 1.00 96.75 185 LEU A O 1
ATOM 1389 N N . HIS A 1 186 ? 12.175 -8.735 -15.899 1.00 96.75 186 HIS A N 1
ATOM 1390 C CA . HIS A 1 186 ? 12.572 -9.642 -14.821 1.00 96.75 186 HIS A CA 1
ATOM 1391 C C . HIS A 1 186 ? 14.031 -9.455 -14.386 1.00 96.75 186 HIS A C 1
ATOM 1393 O O . HIS A 1 186 ? 14.532 -10.261 -13.603 1.00 96.75 186 HIS A O 1
ATOM 1399 N N . SER A 1 187 ? 14.732 -8.438 -14.899 1.00 97.50 187 SER A N 1
ATOM 1400 C CA . SER A 1 187 ? 16.149 -8.192 -14.627 1.00 97.50 187 SER A CA 1
ATOM 1401 C C . SER A 1 187 ? 16.326 -7.470 -13.285 1.00 97.50 187 SER A C 1
ATOM 1403 O O . SER A 1 187 ? 15.980 -6.289 -13.172 1.00 97.50 187 SER A O 1
ATOM 1405 N N . PRO A 1 188 ? 16.920 -8.112 -12.256 1.00 96.25 188 PRO A N 1
ATOM 1406 C CA . PRO A 1 188 ? 17.155 -7.452 -10.972 1.00 96.25 188 PRO A CA 1
ATOM 1407 C C . PRO A 1 188 ? 18.134 -6.281 -11.092 1.00 96.25 188 PRO A C 1
ATOM 1409 O O . PRO A 1 188 ? 17.988 -5.284 -10.393 1.00 96.25 188 PRO A O 1
ATOM 1412 N N . THR A 1 189 ? 19.114 -6.388 -11.996 1.00 97.00 189 THR A N 1
ATOM 1413 C CA . THR A 1 189 ? 20.085 -5.321 -12.270 1.00 97.00 189 THR A CA 1
ATOM 1414 C C . THR A 1 189 ? 19.391 -4.105 -12.863 1.00 97.00 189 THR A C 1
ATOM 1416 O O . THR A 1 189 ? 19.551 -3.006 -12.343 1.00 97.00 189 THR A O 1
ATOM 1419 N N . TRP A 1 190 ? 18.569 -4.308 -13.900 1.00 97.69 190 TRP A N 1
ATOM 1420 C CA . TRP A 1 190 ? 17.826 -3.213 -14.517 1.00 97.69 190 TRP A CA 1
ATOM 1421 C C . TRP A 1 190 ? 16.898 -2.550 -13.498 1.00 97.69 190 TRP A C 1
ATOM 1423 O O . TRP A 1 190 ? 16.910 -1.330 -13.356 1.00 97.69 190 TRP A O 1
ATOM 1433 N N . PHE A 1 191 ? 16.158 -3.346 -12.723 1.00 97.06 191 PHE A N 1
ATOM 1434 C CA . PHE A 1 191 ? 15.260 -2.822 -11.699 1.00 97.06 191 PHE A CA 1
ATOM 1435 C C . PHE A 1 191 ? 15.994 -2.011 -10.631 1.00 97.06 191 PHE A C 1
ATOM 1437 O O . PHE A 1 191 ? 15.559 -0.914 -10.304 1.00 97.06 191 PHE A O 1
ATOM 1444 N N . ARG A 1 192 ? 17.131 -2.492 -10.119 1.00 94.62 192 ARG A N 1
ATOM 1445 C CA . ARG A 1 192 ? 17.942 -1.755 -9.137 1.00 94.62 192 ARG A CA 1
ATOM 1446 C C . ARG A 1 192 ? 18.387 -0.386 -9.650 1.00 94.62 192 ARG A C 1
ATOM 1448 O O . ARG A 1 192 ? 18.492 0.567 -8.875 1.00 94.62 192 ARG A O 1
ATOM 1455 N N . ASP A 1 193 ? 18.676 -0.292 -10.939 1.00 95.12 193 ASP A N 1
ATOM 1456 C CA . ASP A 1 193 ? 19.198 0.932 -11.534 1.00 95.12 193 ASP A CA 1
ATOM 1457 C C . ASP A 1 193 ? 18.073 1.948 -11.839 1.00 95.12 193 ASP A C 1
ATOM 1459 O O . ASP A 1 193 ? 18.336 3.150 -11.848 1.00 95.12 193 ASP A O 1
ATOM 1463 N N . HIS A 1 194 ? 16.819 1.492 -11.988 1.00 95.88 194 HIS A N 1
ATOM 1464 C CA . HIS A 1 194 ? 15.668 2.330 -12.375 1.00 95.88 194 HIS A CA 1
ATOM 1465 C C . HIS A 1 194 ? 14.586 2.505 -11.294 1.00 95.88 194 HIS A C 1
ATOM 1467 O O . HIS A 1 194 ? 13.779 3.432 -11.381 1.00 95.88 194 HIS A O 1
ATOM 1473 N N . CYS A 1 195 ? 14.528 1.637 -10.282 1.00 95.38 195 CYS A N 1
ATOM 1474 C CA . CYS A 1 195 ? 13.552 1.724 -9.198 1.00 95.38 195 CYS A CA 1
ATOM 1475 C C . CYS A 1 195 ? 13.852 2.932 -8.316 1.00 95.38 195 CYS A C 1
ATOM 1477 O O . CYS A 1 195 ? 14.946 3.067 -7.758 1.00 95.38 195 CYS A O 1
ATOM 1479 N N . PHE A 1 196 ? 12.849 3.787 -8.153 1.00 92.94 196 PHE A N 1
ATOM 1480 C CA . PHE A 1 196 ? 12.975 5.012 -7.372 1.00 92.94 196 PHE A CA 1
ATOM 1481 C C . PHE A 1 196 ? 11.822 5.240 -6.399 1.00 92.94 196 PHE A C 1
ATOM 1483 O O . PHE A 1 196 ? 12.026 6.005 -5.464 1.00 92.94 196 PHE A O 1
ATOM 1490 N N . LEU A 1 197 ? 10.690 4.546 -6.565 1.00 93.62 197 LEU A N 1
ATOM 1491 C CA . LEU A 1 197 ? 9.550 4.549 -5.642 1.00 93.62 197 LEU A CA 1
ATOM 1492 C C . LEU A 1 197 ? 9.196 3.114 -5.254 1.00 93.62 197 LEU A C 1
ATOM 1494 O O . LEU A 1 197 ? 9.255 2.215 -6.090 1.00 93.62 197 LEU A O 1
ATOM 1498 N N . ASP A 1 198 ? 8.763 2.902 -4.017 1.00 93.94 198 ASP A N 1
ATOM 1499 C CA . ASP A 1 198 ? 8.135 1.654 -3.568 1.00 93.94 198 ASP A CA 1
ATOM 1500 C C . ASP A 1 198 ? 6.604 1.689 -3.742 1.00 93.94 198 ASP A C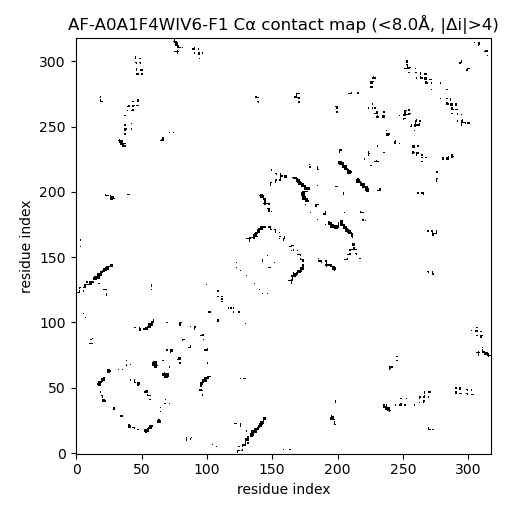 1
ATOM 1502 O O . ASP A 1 198 ? 5.855 0.977 -3.086 1.00 93.94 198 ASP A O 1
ATOM 1506 N N . GLU A 1 199 ? 6.124 2.527 -4.653 1.00 95.44 199 GLU A N 1
ATOM 1507 C CA . GLU A 1 199 ? 4.715 2.840 -4.888 1.00 95.44 199 GLU A CA 1
ATOM 1508 C C . GLU A 1 199 ? 4.451 2.894 -6.402 1.00 95.44 199 GLU A C 1
ATOM 1510 O O . GLU A 1 199 ? 5.336 2.608 -7.217 1.00 95.44 199 GLU A O 1
ATOM 1515 N N . VAL A 1 200 ? 3.230 3.258 -6.804 1.00 97.25 200 VAL A N 1
ATOM 1516 C CA . VAL A 1 200 ? 2.931 3.533 -8.218 1.00 97.25 200 VAL A CA 1
ATOM 1517 C C . VAL A 1 200 ? 3.849 4.642 -8.748 1.00 97.25 200 VAL A C 1
ATOM 1519 O O . VAL A 1 200 ? 4.076 5.652 -8.094 1.00 97.25 200 VAL A O 1
ATOM 1522 N N . SER A 1 201 ? 4.373 4.474 -9.958 1.00 96.81 201 SER A N 1
ATOM 1523 C CA . SER A 1 201 ? 5.200 5.478 -10.632 1.00 96.81 201 SER A CA 1
ATOM 1524 C C . SER A 1 201 ? 4.398 6.245 -11.684 1.00 96.81 201 SER A C 1
ATOM 1526 O O . SER A 1 201 ? 3.607 5.636 -12.408 1.00 96.81 201 SER A O 1
ATOM 1528 N N . PRO A 1 202 ? 4.650 7.557 -11.856 1.00 95.88 202 PRO A N 1
ATOM 1529 C CA . PRO A 1 202 ? 4.114 8.329 -12.976 1.00 95.88 202 PRO A CA 1
ATOM 1530 C C . PRO A 1 202 ? 4.713 7.922 -14.335 1.00 95.88 202 PRO A C 1
ATOM 1532 O O . PRO A 1 202 ? 4.196 8.344 -15.364 1.00 95.88 202 PRO A O 1
ATOM 1535 N N . VAL A 1 203 ? 5.785 7.117 -14.361 1.00 96.75 203 VAL A N 1
ATOM 1536 C CA . VAL A 1 203 ? 6.445 6.651 -15.595 1.00 96.75 203 VAL A CA 1
ATOM 1537 C C . VAL A 1 203 ? 6.096 5.197 -15.896 1.00 96.75 203 VAL A C 1
ATOM 1539 O O . VAL A 1 203 ? 5.484 4.909 -16.919 1.00 96.75 203 VAL A O 1
ATOM 1542 N N . ALA A 1 204 ? 6.477 4.268 -15.020 1.00 97.88 204 ALA A N 1
ATOM 1543 C CA . ALA A 1 204 ? 6.140 2.856 -15.149 1.00 97.88 204 ALA A CA 1
ATOM 1544 C C . ALA A 1 204 ? 6.243 2.130 -13.805 1.00 97.88 204 ALA A C 1
ATOM 1546 O O . ALA A 1 204 ? 7.139 2.396 -13.006 1.00 97.88 204 ALA A O 1
ATOM 1547 N N . THR A 1 205 ? 5.342 1.186 -13.557 1.00 98.50 205 THR A N 1
ATOM 1548 C CA . THR A 1 205 ? 5.294 0.396 -12.321 1.00 98.50 205 THR A CA 1
ATOM 1549 C C . THR A 1 205 ? 5.445 -1.079 -12.656 1.00 98.50 205 THR A C 1
ATOM 1551 O O . THR A 1 205 ? 4.621 -1.633 -13.385 1.00 98.50 205 THR A O 1
ATOM 1554 N N . ILE A 1 206 ? 6.472 -1.733 -12.110 1.00 98.56 206 ILE A N 1
ATOM 1555 C CA . ILE A 1 206 ? 6.588 -3.192 -12.172 1.00 98.56 206 ILE A CA 1
ATOM 1556 C C . ILE A 1 206 ? 5.727 -3.780 -11.060 1.00 98.56 206 ILE A C 1
ATOM 1558 O O . ILE A 1 206 ? 5.921 -3.468 -9.885 1.00 98.56 206 ILE A O 1
ATOM 1562 N N . VAL A 1 207 ? 4.789 -4.646 -11.435 1.00 98.50 207 VAL A N 1
ATOM 1563 C CA . VAL A 1 207 ? 3.861 -5.304 -10.514 1.00 98.50 207 VAL A CA 1
ATOM 1564 C C . VAL A 1 207 ? 4.008 -6.812 -10.644 1.00 98.50 207 VAL A C 1
ATOM 1566 O O . VAL A 1 207 ? 3.875 -7.361 -11.735 1.00 98.50 207 VAL A O 1
ATOM 1569 N N . CYS A 1 208 ? 4.267 -7.503 -9.536 1.00 98.50 208 CYS A N 1
ATOM 1570 C CA . CYS A 1 208 ? 4.266 -8.960 -9.479 1.00 98.50 208 CYS A CA 1
ATOM 1571 C C . CYS A 1 208 ? 3.102 -9.467 -8.628 1.00 98.50 208 CYS A C 1
ATOM 1573 O O . CYS A 1 208 ? 2.877 -8.986 -7.519 1.00 98.50 208 CYS A O 1
ATOM 1575 N N . LEU A 1 209 ? 2.367 -10.438 -9.166 1.00 98.50 209 LEU A N 1
ATOM 1576 C CA . LEU A 1 209 ? 1.154 -10.987 -8.573 1.00 98.50 209 LEU A CA 1
ATOM 1577 C C . LEU A 1 209 ? 1.418 -12.403 -8.062 1.00 98.50 209 LEU A C 1
ATOM 1579 O O . LEU A 1 209 ? 2.040 -13.212 -8.755 1.00 98.50 209 LEU A O 1
ATOM 1583 N N . ALA A 1 210 ? 0.905 -12.723 -6.880 1.00 98.38 210 ALA A N 1
ATOM 1584 C CA . ALA A 1 210 ? 0.932 -14.070 -6.322 1.00 98.38 210 ALA A CA 1
ATOM 1585 C C . ALA A 1 210 ? -0.375 -14.402 -5.589 1.00 98.38 210 ALA A C 1
ATOM 1587 O O . ALA A 1 210 ? -1.134 -13.510 -5.203 1.00 98.38 210 ALA A O 1
ATOM 1588 N N . THR A 1 211 ? -0.638 -15.690 -5.396 1.00 97.88 211 THR A N 1
ATOM 1589 C CA . THR A 1 211 ? -1.731 -16.222 -4.572 1.00 97.88 211 THR A CA 1
ATOM 1590 C C . THR A 1 211 ? -1.340 -17.595 -4.037 1.00 97.88 211 THR A C 1
ATOM 1592 O O . THR A 1 211 ? -0.769 -18.403 -4.773 1.00 97.88 211 THR A O 1
ATOM 1595 N N . GLY A 1 212 ? -1.595 -17.849 -2.749 1.00 96.25 212 GLY A N 1
ATOM 1596 C CA . GLY A 1 212 ? -1.213 -19.090 -2.080 1.00 96.25 212 GLY A CA 1
ATOM 1597 C C . GLY A 1 212 ? 0.219 -19.527 -2.434 1.00 96.25 212 GLY A C 1
ATOM 1598 O O . GLY A 1 212 ? 1.161 -18.765 -2.209 1.00 96.25 212 GLY A O 1
ATOM 1599 N N . PRO A 1 213 ? 0.413 -20.725 -3.018 1.00 96.81 213 PRO A N 1
ATOM 1600 C CA . PRO A 1 213 ? 1.728 -21.247 -3.377 1.00 96.81 213 PRO A CA 1
ATOM 1601 C C . PRO A 1 213 ? 2.210 -20.832 -4.781 1.00 96.81 213 PRO A C 1
ATOM 1603 O O . PRO A 1 213 ? 3.202 -21.391 -5.248 1.00 96.81 213 PRO A O 1
ATOM 1606 N N . THR A 1 214 ? 1.541 -19.918 -5.487 1.00 98.00 214 THR A N 1
ATOM 1607 C CA . THR A 1 214 ? 1.801 -19.640 -6.910 1.00 98.00 214 THR A CA 1
ATOM 1608 C C . THR A 1 214 ? 2.105 -18.165 -7.162 1.00 98.00 214 THR A C 1
ATOM 1610 O O . THR A 1 214 ? 1.353 -17.277 -6.765 1.00 98.00 214 THR A O 1
ATOM 1613 N N . VAL A 1 215 ? 3.194 -17.901 -7.890 1.00 98.44 215 VAL A N 1
ATOM 1614 C CA . VAL A 1 215 ? 3.436 -16.603 -8.534 1.00 98.44 215 VAL A CA 1
ATOM 1615 C C . VAL A 1 215 ? 2.708 -16.610 -9.875 1.00 98.44 215 VAL A C 1
ATOM 1617 O O . VAL A 1 215 ? 2.978 -17.463 -10.716 1.00 98.44 215 VAL A O 1
ATOM 1620 N N . LEU A 1 216 ? 1.782 -15.674 -10.067 1.00 98.06 216 LEU A N 1
ATOM 1621 C CA . LEU A 1 216 ? 0.935 -15.588 -11.259 1.00 98.06 216 LEU A CA 1
ATOM 1622 C C . LEU A 1 216 ? 1.659 -14.919 -12.431 1.00 98.06 216 LEU A C 1
ATOM 1624 O O . LEU A 1 216 ? 1.433 -15.271 -13.585 1.00 98.06 216 LEU A O 1
ATOM 1628 N N . GLY A 1 217 ? 2.546 -13.965 -12.142 1.00 96.69 217 GLY A N 1
ATOM 1629 C CA . GLY A 1 217 ? 3.360 -13.309 -13.159 1.00 96.69 217 GLY A CA 1
ATOM 1630 C C . GLY A 1 217 ? 3.828 -11.916 -12.762 1.00 96.69 217 GLY A C 1
ATOM 1631 O O . GLY A 1 217 ? 3.564 -11.431 -11.659 1.00 96.69 217 GLY A O 1
ATOM 1632 N N . THR A 1 218 ? 4.539 -11.272 -13.683 1.00 97.94 218 THR A N 1
ATOM 1633 C CA . THR A 1 218 ? 4.980 -9.877 -13.572 1.00 97.94 218 THR A CA 1
ATOM 1634 C C . THR A 1 218 ? 4.442 -9.094 -14.762 1.00 97.94 218 THR A C 1
ATOM 1636 O O . THR A 1 218 ? 4.507 -9.570 -15.894 1.00 97.94 218 THR A O 1
ATOM 1639 N N . VAL A 1 219 ? 3.923 -7.898 -14.506 1.00 97.50 219 VAL A N 1
ATOM 1640 C CA . VAL A 1 219 ? 3.418 -6.963 -15.514 1.00 97.50 219 VAL A CA 1
ATOM 1641 C C . VAL A 1 219 ? 4.062 -5.594 -15.322 1.00 97.50 219 VAL A C 1
ATOM 1643 O O . VAL A 1 219 ? 4.507 -5.255 -14.225 1.00 97.50 219 VAL A O 1
ATOM 1646 N N . CYS A 1 220 ? 4.108 -4.806 -16.393 1.00 98.19 220 CYS A N 1
ATOM 1647 C CA . CYS A 1 220 ? 4.492 -3.401 -16.345 1.00 98.19 220 CYS A CA 1
ATOM 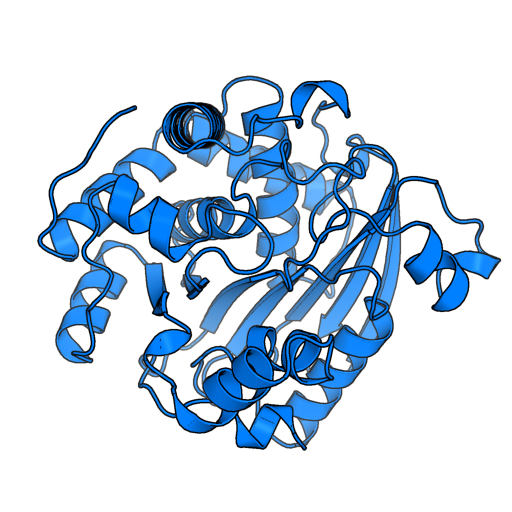1648 C C . CYS A 1 220 ? 3.257 -2.540 -16.616 1.00 98.19 220 CYS A C 1
ATOM 1650 O O . CYS A 1 220 ? 2.579 -2.733 -17.624 1.00 98.19 220 CYS A O 1
ATOM 1652 N N . LEU A 1 221 ? 2.965 -1.610 -15.711 1.00 98.38 221 LEU A N 1
ATOM 1653 C CA . LEU A 1 221 ? 1.904 -0.617 -15.849 1.00 98.38 221 LEU A CA 1
ATOM 1654 C C . LEU A 1 221 ? 2.542 0.714 -16.243 1.00 98.38 221 LEU A C 1
ATOM 1656 O O . LEU A 1 221 ? 3.295 1.281 -15.456 1.00 98.38 221 LEU A O 1
ATOM 1660 N N . GLU A 1 222 ? 2.282 1.189 -17.458 1.00 97.56 222 GLU A N 1
ATOM 1661 C CA . GLU A 1 222 ? 2.884 2.416 -17.992 1.00 97.56 222 GLU A CA 1
ATOM 1662 C C . GLU A 1 222 ? 2.095 3.656 -17.549 1.00 97.56 222 GLU A C 1
ATOM 1664 O O . GLU A 1 222 ? 0.946 3.858 -17.944 1.00 97.56 222 GLU A O 1
ATOM 1669 N N . GLY A 1 223 ? 2.726 4.484 -16.719 1.00 95.94 223 GLY A N 1
ATOM 1670 C CA . GLY A 1 223 ? 2.166 5.714 -16.171 1.00 95.94 223 GLY A CA 1
ATOM 1671 C C . GLY A 1 223 ? 0.837 5.524 -15.438 1.00 95.94 223 GLY A C 1
ATOM 1672 O O . GLY A 1 223 ? 0.609 4.536 -14.737 1.00 95.94 223 GLY A O 1
ATOM 1673 N N . SER A 1 224 ? -0.050 6.504 -15.600 1.00 97.31 224 SER A N 1
ATOM 1674 C CA . SER A 1 224 ? -1.349 6.582 -14.922 1.00 97.31 224 SER A CA 1
ATOM 1675 C C . SER A 1 224 ? -2.515 5.979 -15.729 1.00 97.31 224 SER A C 1
ATOM 1677 O O . SER A 1 224 ? -3.550 5.627 -15.161 1.00 97.31 224 SER A O 1
ATOM 1679 N N . ALA A 1 225 ? -2.341 5.743 -17.035 1.00 97.38 225 ALA A N 1
ATOM 1680 C CA . ALA A 1 225 ? -3.395 5.243 -17.927 1.00 97.38 225 ALA A CA 1
ATOM 1681 C C . ALA A 1 225 ? -4.015 3.876 -17.531 1.00 97.38 225 ALA A C 1
ATOM 1683 O O . ALA A 1 225 ? -5.234 3.714 -17.679 1.00 97.38 225 ALA A O 1
ATOM 1684 N N . PRO A 1 226 ? -3.256 2.893 -16.997 1.00 98.25 226 PRO A N 1
ATOM 1685 C CA . PRO A 1 226 ? -3.809 1.644 -16.463 1.00 98.25 226 PRO A CA 1
ATOM 1686 C C . PRO A 1 226 ? -4.842 1.830 -15.347 1.00 98.25 226 PRO A C 1
ATOM 1688 O O . PRO A 1 226 ? -5.666 0.947 -15.135 1.00 98.25 226 PRO A O 1
ATOM 1691 N N . PHE A 1 227 ? -4.810 2.973 -14.662 1.00 98.44 227 PHE A N 1
ATOM 1692 C CA . PHE A 1 227 ? -5.692 3.307 -13.545 1.00 98.44 227 PHE A CA 1
ATOM 1693 C C . PHE A 1 227 ? -6.886 4.173 -13.967 1.00 98.44 227 PHE A C 1
ATOM 1695 O O . PHE A 1 227 ? -7.782 4.403 -13.167 1.00 98.44 227 PHE A O 1
ATOM 1702 N N . GLY A 1 228 ? -6.927 4.658 -15.215 1.00 98.06 228 GLY A N 1
ATOM 1703 C CA . GLY A 1 228 ? -8.024 5.509 -15.700 1.00 98.06 228 GLY A CA 1
ATOM 1704 C C . GLY A 1 228 ? -8.044 6.915 -15.089 1.00 98.06 228 GLY A C 1
ATOM 1705 O O . GLY A 1 228 ? -9.059 7.600 -15.159 1.00 98.06 228 GLY A O 1
ATOM 1706 N N . VAL A 1 229 ? -6.930 7.350 -14.500 1.00 97.94 229 VAL A N 1
ATOM 1707 C CA . VAL A 1 229 ? -6.754 8.672 -13.887 1.00 97.94 229 VAL A CA 1
ATOM 1708 C C . VAL A 1 229 ? -5.494 9.340 -14.427 1.00 97.94 229 VAL A C 1
ATOM 1710 O O . VAL A 1 229 ? -4.701 8.702 -15.116 1.00 97.94 229 VAL A O 1
ATOM 1713 N N . GLU A 1 230 ? -5.291 10.614 -14.097 1.00 97.69 230 GLU A N 1
ATOM 1714 C CA . GLU A 1 230 ? -4.124 11.379 -14.537 1.00 97.69 230 GLU A CA 1
ATOM 1715 C C . GLU A 1 230 ? -3.343 11.944 -13.345 1.00 97.69 230 GLU A C 1
ATOM 1717 O O . GLU A 1 230 ? -3.913 12.548 -12.432 1.00 97.69 230 GLU A O 1
ATOM 1722 N N . PHE A 1 231 ? -2.030 11.725 -13.362 1.00 97.19 231 PHE A N 1
ATOM 1723 C CA . PHE A 1 231 ? -1.039 12.354 -12.494 1.00 97.19 231 PHE A CA 1
ATOM 1724 C C . PHE A 1 231 ? 0.334 12.264 -13.165 1.00 97.19 231 PHE A C 1
ATOM 1726 O O . PHE A 1 231 ? 0.630 11.293 -13.871 1.00 97.19 231 PHE A O 1
ATOM 1733 N N . HIS A 1 232 ? 1.172 13.264 -12.921 1.00 95.75 232 HIS A N 1
ATOM 1734 C CA . HIS A 1 232 ? 2.507 13.406 -13.493 1.00 95.75 232 HIS A CA 1
ATOM 1735 C C . HIS A 1 232 ? 3.556 13.552 -12.396 1.00 95.75 232 HIS A C 1
ATOM 1737 O O . HIS A 1 232 ? 3.258 13.845 -11.244 1.00 95.75 232 HIS A O 1
ATOM 1743 N N . GLU A 1 233 ? 4.829 13.409 -12.755 1.00 93.12 233 GLU A N 1
ATOM 1744 C CA . GLU A 1 233 ? 5.933 13.477 -11.792 1.00 93.12 233 GLU A CA 1
ATOM 1745 C C . GLU A 1 233 ? 5.940 14.759 -10.939 1.00 93.12 233 GLU A C 1
ATOM 1747 O O . GLU A 1 233 ? 6.207 14.705 -9.740 1.00 93.12 233 GLU A O 1
ATOM 1752 N N . HIS A 1 234 ? 5.644 15.912 -11.542 1.00 92.75 234 HIS A N 1
ATOM 1753 C CA . HIS A 1 234 ? 5.650 17.197 -10.842 1.00 92.75 234 HIS A CA 1
ATOM 1754 C C . HIS A 1 234 ? 4.508 17.337 -9.828 1.00 92.75 234 HIS A C 1
ATOM 1756 O O . HIS A 1 234 ? 4.663 18.076 -8.859 1.00 92.75 234 HIS A O 1
ATOM 1762 N N . ASP A 1 235 ? 3.412 16.599 -10.012 1.00 94.31 235 ASP A N 1
ATOM 1763 C CA . ASP A 1 235 ? 2.264 16.612 -9.107 1.00 94.31 235 ASP A CA 1
ATOM 1764 C C . ASP A 1 235 ? 2.550 15.896 -7.782 1.00 94.31 235 ASP A C 1
ATOM 1766 O O . ASP A 1 235 ? 1.959 16.211 -6.751 1.00 94.31 235 ASP A O 1
ATOM 1770 N N . LEU A 1 236 ? 3.445 14.904 -7.815 1.00 94.12 236 LEU A N 1
ATOM 1771 C CA . LEU A 1 236 ? 3.690 13.986 -6.699 1.00 94.12 236 LEU A CA 1
ATOM 1772 C C . LEU A 1 236 ? 4.819 14.446 -5.771 1.00 94.12 236 LEU A C 1
ATOM 1774 O O . LEU A 1 236 ? 5.039 13.846 -4.720 1.00 94.12 236 LEU A O 1
ATOM 1778 N N . LYS A 1 237 ? 5.552 15.493 -6.159 1.00 93.12 237 LYS A N 1
ATOM 1779 C CA . LYS A 1 237 ? 6.694 16.031 -5.416 1.00 93.12 237 LYS A CA 1
ATOM 1780 C C . LYS A 1 237 ? 6.223 16.888 -4.247 1.00 93.12 237 LYS A C 1
ATOM 1782 O O . LYS A 1 237 ? 5.965 18.080 -4.402 1.00 93.12 237 LYS A O 1
ATOM 1787 N N . VAL A 1 238 ? 6.184 16.302 -3.057 1.00 92.56 238 VAL A N 1
ATOM 1788 C CA . VAL A 1 238 ? 5.831 16.999 -1.818 1.00 92.56 238 VAL A CA 1
ATOM 1789 C C . VAL A 1 238 ? 7.093 17.272 -0.993 1.00 92.56 238 VAL A C 1
ATOM 1791 O O . VAL A 1 238 ? 7.869 16.345 -0.737 1.00 92.56 238 VAL A O 1
ATOM 1794 N N . PRO A 1 239 ? 7.338 18.519 -0.548 1.00 91.12 239 PRO A N 1
ATOM 1795 C CA . PRO A 1 239 ? 8.389 18.808 0.421 1.00 91.12 239 PRO A CA 1
ATOM 1796 C C . PRO A 1 239 ? 8.281 17.912 1.660 1.00 91.12 239 PRO A C 1
ATOM 1798 O O . PRO A 1 239 ? 7.216 17.788 2.261 1.00 91.12 239 PRO A O 1
ATOM 1801 N N . ASN A 1 240 ? 9.395 17.292 2.051 1.00 87.69 240 ASN A N 1
ATOM 1802 C CA . ASN A 1 240 ? 9.493 16.357 3.176 1.00 87.69 240 ASN A CA 1
ATOM 1803 C C . ASN A 1 240 ? 9.545 17.103 4.523 1.00 87.69 240 ASN A C 1
ATOM 1805 O O . ASN A 1 240 ? 10.511 17.008 5.288 1.00 87.69 240 ASN A O 1
ATOM 1809 N N . GLU A 1 241 ? 8.510 17.901 4.764 1.00 90.81 241 GLU A N 1
ATOM 1810 C CA . GLU A 1 241 ? 8.286 18.741 5.934 1.00 90.81 241 GLU A CA 1
ATOM 1811 C C . GLU A 1 241 ? 6.885 18.466 6.474 1.00 90.81 241 GLU A C 1
ATOM 1813 O O . GLU A 1 241 ? 5.947 18.299 5.697 1.00 90.81 241 GLU A O 1
ATOM 1818 N N . MET A 1 242 ? 6.744 18.419 7.803 1.00 91.19 242 MET A N 1
ATOM 1819 C CA . MET A 1 242 ? 5.540 17.878 8.441 1.00 91.19 242 MET A CA 1
ATOM 1820 C C . MET A 1 242 ? 4.264 18.567 7.969 1.00 91.19 242 MET A C 1
ATOM 1822 O O . MET A 1 242 ? 3.345 17.912 7.493 1.00 91.19 242 MET A O 1
ATOM 1826 N N . HIS A 1 243 ? 4.241 19.895 8.049 1.00 93.19 243 HIS A N 1
ATOM 1827 C CA . HIS A 1 243 ? 3.072 20.686 7.689 1.00 93.19 243 HIS A CA 1
ATOM 1828 C C . HIS A 1 243 ? 2.651 20.458 6.229 1.00 93.19 243 HIS A C 1
ATOM 1830 O O . HIS A 1 243 ? 1.509 20.096 5.956 1.00 93.19 243 HIS A O 1
ATOM 1836 N N . THR A 1 244 ? 3.597 20.590 5.297 1.00 94.44 244 THR A N 1
ATOM 1837 C CA . THR A 1 244 ? 3.345 20.443 3.859 1.00 94.44 244 THR A CA 1
ATOM 1838 C C . THR A 1 244 ? 2.906 19.027 3.495 1.00 94.44 244 THR A C 1
ATOM 1840 O O . THR A 1 244 ? 1.991 18.847 2.690 1.00 94.44 244 THR A O 1
ATOM 1843 N N . LEU A 1 245 ? 3.521 18.013 4.109 1.00 94.50 245 LEU A N 1
ATOM 1844 C CA . LEU A 1 245 ? 3.169 16.618 3.868 1.00 94.50 245 LEU A CA 1
ATOM 1845 C C . LEU A 1 245 ? 1.784 16.276 4.420 1.00 94.50 245 LEU A C 1
ATOM 1847 O O . LEU A 1 245 ? 1.006 15.619 3.733 1.00 94.50 245 LEU A O 1
ATOM 1851 N N . MET A 1 246 ? 1.439 16.758 5.616 1.00 95.75 246 MET A N 1
ATOM 1852 C CA . MET A 1 246 ? 0.108 16.551 6.192 1.00 95.75 246 MET A CA 1
ATOM 1853 C C . MET A 1 246 ? -0.988 17.235 5.364 1.00 95.75 246 MET A C 1
ATOM 1855 O O . MET A 1 246 ? -2.022 16.619 5.106 1.00 95.75 246 MET A O 1
ATOM 1859 N N . GLN A 1 247 ? -0.737 18.441 4.845 1.00 96.44 247 GLN A N 1
ATOM 1860 C CA . GLN A 1 247 ? -1.651 19.108 3.910 1.00 96.44 247 GLN A CA 1
ATOM 1861 C C . GLN A 1 247 ? -1.826 18.330 2.603 1.00 96.44 247 GLN A C 1
ATOM 1863 O O . GLN A 1 247 ? -2.946 18.175 2.114 1.00 96.44 247 GLN A O 1
ATOM 1868 N N . ALA A 1 248 ? -0.736 17.814 2.030 1.00 97.31 248 ALA A N 1
ATOM 1869 C CA . ALA A 1 248 ? -0.797 16.988 0.827 1.00 97.31 248 ALA A CA 1
ATOM 1870 C C . ALA A 1 248 ? -1.568 15.678 1.071 1.00 97.31 248 ALA A C 1
ATOM 1872 O O . ALA A 1 248 ? -2.418 15.305 0.262 1.00 97.31 248 ALA A O 1
ATOM 1873 N N . ASN A 1 249 ? -1.331 15.021 2.211 1.00 97.50 249 ASN A N 1
ATOM 1874 C CA . ASN A 1 249 ? -2.066 13.829 2.633 1.00 97.50 249 ASN A CA 1
ATOM 1875 C C . ASN A 1 249 ? -3.569 14.117 2.783 1.00 97.50 249 ASN A C 1
ATOM 1877 O O . ASN A 1 249 ? -4.392 13.313 2.350 1.00 97.50 249 ASN A O 1
ATOM 1881 N N . GLN A 1 250 ? -3.942 15.270 3.346 1.00 96.44 250 GLN A N 1
ATOM 1882 C CA . GLN A 1 250 ? -5.345 15.655 3.489 1.00 96.44 250 GLN A CA 1
ATOM 1883 C C . GLN A 1 250 ? -6.022 15.921 2.138 1.00 96.44 250 GLN A C 1
ATOM 1885 O O . GLN A 1 250 ? -7.119 15.417 1.901 1.00 96.44 250 GLN A O 1
ATOM 1890 N N . LYS A 1 251 ? -5.362 16.637 1.220 1.00 97.06 251 LYS A N 1
ATOM 1891 C CA . LYS A 1 251 ? -5.862 16.816 -0.157 1.00 97.06 251 LYS A CA 1
ATOM 1892 C C . LYS A 1 251 ? -6.073 15.474 -0.856 1.00 97.06 251 LYS A C 1
ATOM 1894 O O . LYS A 1 251 ? -7.110 15.253 -1.477 1.00 97.06 251 LYS A O 1
ATOM 1899 N N . ALA A 1 252 ? -5.120 14.554 -0.701 1.00 98.19 252 ALA A N 1
ATOM 1900 C CA . ALA A 1 252 ? -5.235 13.207 -1.245 1.00 98.19 252 ALA A CA 1
ATOM 1901 C C . ALA A 1 252 ? -6.445 12.457 -0.660 1.00 98.19 252 ALA A C 1
ATOM 1903 O O . ALA A 1 252 ? -7.226 11.895 -1.424 1.00 98.19 252 ALA A O 1
ATOM 1904 N N . LEU A 1 253 ? -6.648 12.502 0.665 1.00 97.50 253 LEU A N 1
ATOM 1905 C CA . LEU A 1 253 ? -7.787 11.870 1.353 1.00 97.50 253 LEU A CA 1
ATOM 1906 C C . LEU A 1 253 ? -9.156 12.428 0.940 1.00 97.50 253 LEU A C 1
ATOM 1908 O O . LEU A 1 253 ? -10.150 11.708 1.010 1.00 97.50 253 LEU A O 1
ATOM 1912 N N . ARG A 1 254 ? -9.205 13.679 0.479 1.00 97.25 254 ARG A N 1
ATOM 1913 C CA . ARG A 1 254 ? -10.405 14.308 -0.098 1.00 97.25 254 ARG A CA 1
ATOM 1914 C C . ARG A 1 254 ? -10.626 13.968 -1.571 1.00 97.25 254 ARG A C 1
ATOM 1916 O O . ARG A 1 254 ? -11.638 14.353 -2.149 1.00 97.25 254 ARG A O 1
ATOM 1923 N N . GLY A 1 255 ? -9.685 13.259 -2.195 1.00 97.38 255 GLY A N 1
ATOM 1924 C CA . GLY A 1 255 ? -9.727 12.960 -3.624 1.00 97.38 255 GLY A CA 1
ATOM 1925 C C . GLY A 1 255 ? -9.471 14.194 -4.494 1.00 97.38 255 GLY A C 1
ATOM 1926 O O . GLY A 1 255 ? -9.942 14.244 -5.628 1.00 97.38 255 GLY A O 1
ATOM 1927 N N . GLU A 1 256 ? -8.766 15.204 -3.973 1.00 96.50 256 GLU A N 1
ATOM 1928 C CA . GLU A 1 256 ? -8.524 16.461 -4.680 1.00 96.50 256 GLU A CA 1
ATOM 1929 C C . GLU A 1 256 ? -7.350 16.341 -5.662 1.00 96.50 256 GLU A C 1
ATOM 1931 O O . GLU A 1 256 ? -6.201 16.085 -5.282 1.00 96.50 256 GLU A O 1
ATOM 1936 N N . GLY A 1 257 ? -7.638 16.599 -6.939 1.00 96.56 257 GLY A N 1
ATOM 1937 C CA . GLY A 1 257 ? -6.634 16.748 -7.988 1.00 96.56 257 GLY A CA 1
ATOM 1938 C C . GLY A 1 257 ? -5.732 15.518 -8.188 1.00 96.56 257 GLY A C 1
ATOM 1939 O O . GLY A 1 257 ? -6.117 14.389 -7.872 1.00 96.56 257 GLY A O 1
ATOM 1940 N N . PRO A 1 258 ? -4.509 15.723 -8.707 1.00 97.94 258 PRO A N 1
ATOM 1941 C CA . PRO A 1 258 ? -3.577 14.634 -9.003 1.00 97.94 258 PRO A CA 1
ATOM 1942 C C .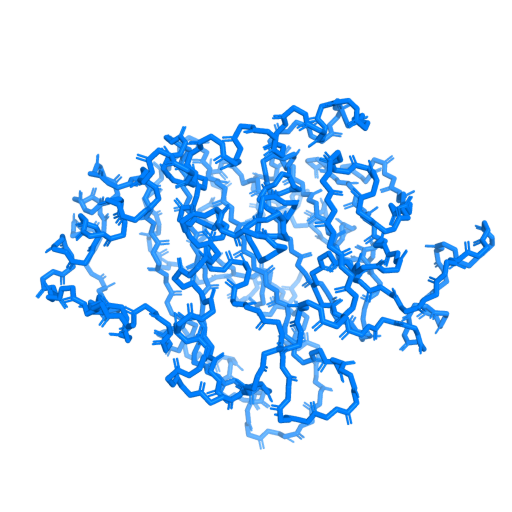 PRO A 1 258 ? -3.180 13.777 -7.792 1.00 97.94 258 PRO A C 1
ATOM 1944 O O . PRO A 1 258 ? -2.941 12.582 -7.941 1.00 97.94 258 PRO A O 1
ATOM 1947 N N . LEU A 1 259 ? -3.134 14.349 -6.582 1.00 98.19 259 LEU A N 1
ATOM 1948 C CA . LEU A 1 259 ? -2.813 13.593 -5.365 1.00 98.19 259 LEU A CA 1
ATOM 1949 C C . LEU A 1 259 ? -3.937 12.625 -4.976 1.00 98.19 259 LEU A C 1
ATOM 1951 O O . LEU A 1 259 ? -3.657 11.506 -4.547 1.00 98.19 259 LEU A O 1
ATOM 1955 N N . GLY A 1 260 ? -5.198 13.029 -5.165 1.00 98.50 260 GLY A N 1
ATOM 1956 C CA . GLY A 1 260 ? -6.350 12.139 -5.021 1.00 98.50 260 GLY A CA 1
ATOM 1957 C C . GLY A 1 260 ? -6.307 10.983 -6.020 1.00 98.50 260 GLY A C 1
ATOM 1958 O O . GLY A 1 260 ? -6.450 9.824 -5.634 1.00 98.50 260 GLY A O 1
ATOM 1959 N N . ASN A 1 261 ? -6.009 11.287 -7.287 1.00 98.69 261 ASN A N 1
ATOM 1960 C CA . ASN A 1 261 ? -5.827 10.288 -8.345 1.00 98.69 261 ASN A CA 1
ATOM 1961 C C . ASN A 1 261 ? -4.697 9.300 -8.018 1.00 98.69 261 ASN A C 1
ATOM 1963 O O . ASN A 1 261 ? -4.864 8.087 -8.142 1.00 98.69 261 ASN A O 1
ATOM 1967 N N . TYR A 1 262 ? -3.556 9.811 -7.556 1.00 98.62 262 TYR A N 1
ATOM 1968 C CA . TYR A 1 262 ? -2.409 9.000 -7.162 1.00 98.62 262 TYR A CA 1
ATOM 1969 C C . TYR A 1 262 ? -2.725 8.068 -5.985 1.00 98.62 262 TYR A C 1
ATOM 1971 O O . TYR A 1 262 ? -2.364 6.887 -6.002 1.00 98.62 262 TYR A O 1
ATOM 1979 N N . LEU A 1 263 ? -3.438 8.569 -4.971 1.00 98.75 263 LEU A N 1
ATOM 1980 C CA . LEU A 1 263 ? -3.880 7.754 -3.842 1.00 98.75 263 LEU A CA 1
ATOM 1981 C C . LEU A 1 263 ? -4.866 6.664 -4.280 1.00 98.75 263 LEU A C 1
ATOM 1983 O O . LEU A 1 263 ? -4.745 5.514 -3.850 1.00 98.75 263 LEU A O 1
ATOM 1987 N N . ALA A 1 264 ? -5.809 6.998 -5.161 1.00 98.81 264 ALA A N 1
ATOM 1988 C CA . ALA A 1 264 ? -6.759 6.037 -5.704 1.00 98.81 264 ALA A CA 1
ATOM 1989 C C . ALA A 1 264 ? -6.060 4.922 -6.498 1.00 98.81 264 ALA A C 1
ATOM 1991 O O . ALA A 1 264 ? -6.378 3.752 -6.296 1.00 98.81 264 ALA A O 1
ATOM 1992 N N . ALA A 1 265 ? -5.052 5.250 -7.313 1.00 98.69 265 ALA A N 1
ATOM 1993 C CA . ALA A 1 265 ? -4.270 4.266 -8.066 1.00 98.69 265 ALA A CA 1
ATOM 1994 C C . ALA A 1 265 ? -3.518 3.277 -7.150 1.00 98.69 265 ALA A C 1
ATOM 1996 O O . ALA A 1 265 ? -3.567 2.062 -7.357 1.00 98.69 265 ALA A O 1
ATOM 1997 N N . ASN A 1 266 ? -2.870 3.777 -6.091 1.00 98.69 266 ASN A N 1
ATOM 1998 C CA . ASN A 1 266 ? -2.220 2.921 -5.089 1.00 98.69 266 ASN A CA 1
ATOM 1999 C C . ASN A 1 266 ? -3.243 2.048 -4.336 1.00 98.69 266 ASN A C 1
ATOM 2001 O O . ASN A 1 266 ? -3.019 0.852 -4.132 1.00 98.69 266 ASN A O 1
ATOM 2005 N N . THR A 1 267 ? -4.401 2.616 -3.985 1.00 98.81 267 THR A N 1
ATOM 2006 C CA . THR A 1 267 ? -5.498 1.885 -3.328 1.00 98.81 267 THR A CA 1
ATOM 2007 C C . THR A 1 267 ? -6.067 0.789 -4.231 1.00 98.81 267 THR A C 1
ATOM 2009 O O . THR A 1 267 ? -6.361 -0.306 -3.754 1.00 98.81 267 THR A O 1
ATOM 2012 N N . ALA A 1 268 ? -6.170 1.032 -5.538 1.00 98.69 268 ALA A N 1
ATOM 2013 C CA . ALA A 1 268 ? -6.664 0.060 -6.506 1.00 98.69 268 ALA A CA 1
ATOM 2014 C C . ALA A 1 268 ? -5.765 -1.183 -6.589 1.00 98.69 268 ALA A C 1
ATOM 2016 O O . ALA A 1 268 ? -6.271 -2.308 -6.587 1.00 98.69 268 ALA A O 1
ATOM 2017 N N . LEU A 1 269 ? -4.436 -1.010 -6.566 1.00 98.44 269 LEU A N 1
ATOM 2018 C CA . LEU A 1 269 ? -3.500 -2.139 -6.452 1.00 98.44 269 LEU A CA 1
ATOM 2019 C C . LEU A 1 269 ? -3.663 -2.882 -5.130 1.00 98.44 269 LEU A C 1
ATOM 2021 O O . LEU A 1 269 ? -3.605 -4.110 -5.105 1.00 98.44 269 LEU A O 1
ATOM 2025 N N . ALA A 1 270 ? -3.916 -2.166 -4.036 1.00 98.19 270 ALA A N 1
ATOM 2026 C CA . ALA A 1 270 ? -4.167 -2.812 -2.758 1.00 98.19 270 ALA A CA 1
ATOM 2027 C C . ALA A 1 270 ? -5.450 -3.646 -2.770 1.00 98.19 270 ALA A C 1
ATOM 2029 O O . ALA A 1 270 ? -5.453 -4.794 -2.328 1.00 98.19 270 ALA A O 1
ATOM 2030 N N . ARG A 1 271 ? -6.528 -3.112 -3.352 1.00 98.25 271 ARG A N 1
ATOM 2031 C CA . ARG A 1 271 ? -7.792 -3.833 -3.525 1.00 98.25 271 ARG A CA 1
ATOM 2032 C C . ARG A 1 271 ? -7.637 -5.053 -4.431 1.00 98.25 271 ARG A C 1
ATOM 2034 O O . ARG A 1 271 ? -8.261 -6.087 -4.167 1.00 98.25 271 ARG A O 1
ATOM 2041 N N . MET A 1 272 ? -6.789 -4.947 -5.454 1.00 98.12 272 MET A N 1
ATOM 2042 C CA . MET A 1 272 ? -6.469 -6.025 -6.388 1.00 98.12 272 MET A CA 1
ATOM 2043 C C . MET A 1 272 ? -5.799 -7.226 -5.708 1.00 98.12 272 MET A C 1
ATOM 2045 O O . MET A 1 272 ? -5.951 -8.347 -6.185 1.00 98.12 272 MET A O 1
ATOM 2049 N N . ALA A 1 273 ? -5.151 -7.045 -4.550 1.00 97.50 273 ALA A N 1
ATOM 2050 C CA . ALA A 1 273 ? -4.612 -8.164 -3.774 1.00 97.50 273 ALA A CA 1
ATOM 2051 C C . ALA A 1 273 ? -5.682 -9.194 -3.382 1.00 97.50 273 ALA A C 1
ATOM 2053 O O . ALA A 1 273 ? -5.360 -10.369 -3.242 1.00 97.50 273 ALA A O 1
ATOM 2054 N N . GLY A 1 274 ? -6.949 -8.780 -3.267 1.00 97.31 274 GLY A N 1
ATOM 2055 C CA . GLY A 1 274 ? -8.083 -9.668 -3.004 1.00 97.31 274 GLY A CA 1
ATOM 2056 C C . GLY A 1 274 ? -8.471 -10.583 -4.168 1.00 97.31 274 GLY A C 1
ATOM 2057 O O . GLY A 1 274 ? -9.151 -11.581 -3.951 1.00 97.31 274 GLY A O 1
ATOM 2058 N N . GLU A 1 275 ? -8.082 -10.235 -5.396 1.00 96.12 275 GLU A N 1
ATOM 2059 C CA . GLU A 1 275 ? -8.578 -10.848 -6.637 1.00 96.12 275 GLU A CA 1
ATOM 2060 C C . GLU A 1 275 ? -7.453 -10.985 -7.682 1.00 96.12 275 GLU A C 1
ATOM 2062 O O . GLU A 1 275 ? -7.675 -10.806 -8.878 1.00 96.12 275 GLU A O 1
ATOM 2067 N N . THR A 1 276 ? -6.230 -11.311 -7.243 1.00 95.44 276 THR A N 1
ATOM 2068 C CA . THR A 1 276 ? -5.033 -11.350 -8.107 1.00 95.44 276 THR A CA 1
ATOM 2069 C C . THR A 1 276 ? -5.158 -12.308 -9.294 1.00 95.44 276 THR A C 1
ATOM 2071 O O . THR A 1 276 ? -4.622 -12.023 -10.363 1.00 95.44 276 THR A O 1
ATOM 2074 N N . GLU A 1 277 ? -5.901 -13.407 -9.144 1.00 95.06 277 GLU A N 1
ATOM 2075 C CA . GLU A 1 277 ? -6.192 -14.373 -10.217 1.00 95.06 277 GLU A CA 1
ATOM 2076 C C . GLU A 1 277 ? -7.040 -13.783 -11.356 1.00 95.06 277 GLU A C 1
ATOM 2078 O O . GLU A 1 277 ? -7.014 -14.289 -12.476 1.00 95.06 277 GLU A O 1
ATOM 2083 N N . PHE A 1 278 ? -7.765 -12.693 -11.092 1.00 95.19 278 PHE A N 1
ATOM 2084 C CA . PHE A 1 278 ? -8.643 -12.009 -12.044 1.00 95.19 278 PHE A CA 1
ATOM 2085 C C . PHE A 1 278 ? -8.085 -10.648 -12.476 1.00 95.19 278 PHE A C 1
ATOM 2087 O O . PHE A 1 278 ? -8.840 -9.760 -12.884 1.00 95.19 278 PHE A O 1
ATOM 2094 N N . PHE A 1 279 ? -6.766 -10.464 -12.375 1.00 97.25 279 PHE A N 1
ATOM 2095 C CA . PHE A 1 279 ? -6.113 -9.213 -12.731 1.00 97.25 279 PHE A CA 1
ATOM 2096 C C . PHE A 1 279 ? -6.408 -8.807 -14.183 1.00 97.25 279 PHE A C 1
ATOM 2098 O O . PHE A 1 279 ? -6.076 -9.520 -15.129 1.00 97.25 279 PHE A O 1
ATOM 2105 N N . THR A 1 280 ? -6.991 -7.621 -14.356 1.00 97.75 280 THR A N 1
ATOM 2106 C CA . THR A 1 280 ? -7.197 -6.965 -15.655 1.00 97.75 280 THR A CA 1
ATOM 2107 C C . THR A 1 280 ? -7.080 -5.453 -15.485 1.00 97.75 280 THR A C 1
ATOM 2109 O O . THR A 1 280 ? -7.276 -4.932 -14.385 1.00 97.75 280 THR A O 1
ATOM 2112 N N . LEU A 1 281 ? -6.784 -4.741 -16.577 1.00 97.81 281 LEU A N 1
ATOM 2113 C CA . LEU A 1 281 ? -6.741 -3.276 -16.557 1.00 97.81 281 LEU A CA 1
ATOM 2114 C C . LEU A 1 281 ? -8.121 -2.665 -16.285 1.00 97.81 281 LEU A C 1
ATOM 2116 O O . LEU A 1 281 ? -8.203 -1.674 -15.573 1.00 97.81 281 LEU A O 1
ATOM 2120 N N . ASP A 1 282 ? -9.198 -3.272 -16.786 1.00 97.94 282 ASP A N 1
ATOM 2121 C CA . ASP A 1 282 ? -10.555 -2.764 -16.550 1.00 97.94 282 ASP A CA 1
ATOM 2122 C C . ASP A 1 282 ? -10.936 -2.863 -15.071 1.00 97.94 282 ASP A C 1
ATOM 2124 O O . ASP A 1 282 ? -11.341 -1.870 -14.480 1.00 97.94 282 ASP A O 1
ATOM 2128 N N . ARG A 1 283 ? -10.650 -3.993 -14.413 1.00 97.69 283 ARG A N 1
ATOM 2129 C CA .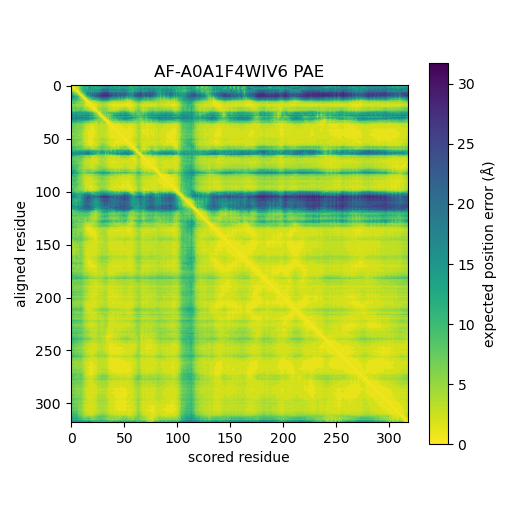 ARG A 1 283 ? -10.852 -4.113 -12.959 1.00 97.69 283 ARG A CA 1
ATOM 2130 C C . ARG A 1 283 ? -9.988 -3.144 -12.156 1.00 97.69 283 ARG A C 1
ATOM 2132 O O . ARG A 1 283 ? -10.403 -2.685 -11.097 1.00 97.69 283 ARG A O 1
ATOM 2139 N N . LEU A 1 284 ? -8.776 -2.853 -12.628 1.00 97.81 284 LEU A N 1
ATOM 2140 C CA . LEU A 1 284 ? -7.908 -1.878 -11.974 1.00 97.81 284 LEU A CA 1
ATOM 2141 C C . LEU A 1 284 ? -8.488 -0.457 -12.067 1.00 97.81 284 LEU A C 1
ATOM 2143 O O . LEU A 1 284 ? -8.434 0.283 -11.083 1.00 97.81 284 LEU A O 1
ATOM 2147 N N . ARG A 1 285 ? -9.087 -0.100 -13.210 1.00 98.56 285 ARG A N 1
ATOM 2148 C CA . ARG A 1 285 ? -9.846 1.148 -13.385 1.00 98.56 285 ARG A CA 1
ATOM 2149 C C . ARG A 1 285 ? -11.079 1.180 -12.490 1.00 98.56 285 ARG A C 1
ATOM 2151 O O . ARG A 1 285 ? -11.226 2.144 -11.749 1.00 98.56 285 ARG A O 1
ATOM 2158 N N . ASP A 1 286 ? -11.873 0.109 -12.457 1.00 98.50 286 ASP A N 1
ATOM 2159 C CA . ASP A 1 286 ? -13.055 0.010 -11.587 1.00 98.50 286 ASP A CA 1
ATOM 2160 C C . ASP A 1 286 ? -12.683 0.247 -10.113 1.00 98.50 286 ASP A C 1
ATOM 2162 O O . ASP A 1 286 ? -13.297 1.061 -9.422 1.00 98.50 286 ASP A O 1
ATOM 2166 N N . TYR A 1 287 ? -11.614 -0.395 -9.625 1.00 98.62 287 TYR A N 1
ATOM 2167 C CA . TYR A 1 287 ? -11.140 -0.181 -8.254 1.00 98.62 287 TYR A CA 1
ATOM 2168 C C . TYR A 1 287 ? -10.571 1.218 -8.015 1.00 98.62 287 TYR A C 1
ATOM 2170 O O . TYR A 1 287 ? -10.663 1.721 -6.894 1.00 98.62 287 TYR A O 1
ATOM 2178 N N . THR A 1 288 ? -9.994 1.851 -9.036 1.00 98.81 288 THR A N 1
ATOM 2179 C CA . THR A 1 288 ? -9.534 3.243 -8.939 1.00 98.81 288 THR A CA 1
ATOM 2180 C C . THR A 1 288 ? -10.730 4.188 -8.826 1.00 98.81 288 THR A C 1
ATOM 2182 O O . THR A 1 288 ? -10.740 5.061 -7.958 1.00 98.81 288 THR A O 1
ATOM 2185 N N . GLU A 1 289 ? -11.776 3.986 -9.629 1.00 98.69 289 GLU A N 1
ATOM 2186 C CA . GLU A 1 289 ? -13.022 4.752 -9.539 1.00 98.69 289 GLU A CA 1
ATOM 2187 C C . GLU A 1 289 ? -13.711 4.570 -8.185 1.00 98.69 289 GLU A C 1
ATOM 2189 O O . GLU A 1 289 ? -14.170 5.543 -7.585 1.00 98.69 289 GLU A O 1
ATOM 2194 N N . ASP A 1 290 ? -13.773 3.343 -7.671 1.00 98.69 290 ASP A N 1
ATOM 2195 C CA . ASP A 1 290 ? -14.372 3.074 -6.365 1.00 98.69 290 ASP A CA 1
ATOM 2196 C C . ASP A 1 290 ? -13.583 3.729 -5.226 1.00 98.69 290 ASP A C 1
ATOM 2198 O O . ASP A 1 290 ? -14.184 4.324 -4.326 1.00 98.69 290 ASP A O 1
ATOM 2202 N N . ALA A 1 291 ? -12.248 3.707 -5.287 1.00 98.75 291 ALA A N 1
ATOM 2203 C CA . ALA A 1 291 ? -11.407 4.437 -4.342 1.00 98.75 291 ALA A CA 1
ATOM 2204 C C . ALA A 1 291 ? -11.654 5.955 -4.423 1.00 98.75 291 ALA A C 1
ATOM 2206 O O . ALA A 1 291 ? -11.823 6.601 -3.387 1.00 98.75 291 ALA A O 1
ATOM 2207 N N . LEU A 1 292 ? -11.763 6.529 -5.628 1.00 98.62 292 LEU A N 1
ATOM 2208 C CA . LEU A 1 292 ? -12.098 7.946 -5.808 1.00 98.62 292 LEU A CA 1
ATOM 2209 C C . LEU A 1 292 ? -13.469 8.304 -5.226 1.00 98.62 292 LEU A C 1
ATOM 2211 O O . LEU A 1 292 ? -13.577 9.317 -4.537 1.00 98.62 292 LEU A O 1
ATOM 2215 N N . LYS A 1 293 ? -14.501 7.474 -5.421 1.00 98.56 293 LYS A N 1
ATOM 2216 C CA . LYS A 1 293 ? -15.833 7.699 -4.824 1.00 98.56 293 LYS A CA 1
ATOM 2217 C C . LYS A 1 293 ? -15.760 7.735 -3.295 1.00 98.56 293 LYS A C 1
ATOM 2219 O O . LYS A 1 293 ? -16.386 8.584 -2.658 1.00 98.56 293 LYS A O 1
ATOM 2224 N N . VAL A 1 294 ? -14.981 6.839 -2.688 1.00 98.69 294 VAL A N 1
ATOM 2225 C CA . VAL A 1 294 ? -14.783 6.786 -1.227 1.00 98.69 294 VAL A CA 1
ATOM 2226 C C . VAL A 1 294 ? -14.088 8.050 -0.725 1.00 98.69 294 VAL A C 1
ATOM 2228 O O . VAL A 1 294 ? -14.552 8.649 0.248 1.00 98.69 294 VAL A O 1
ATOM 2231 N N . LEU A 1 295 ? -13.032 8.486 -1.414 1.00 98.56 295 LEU A N 1
ATOM 2232 C CA . LEU A 1 295 ? -12.301 9.720 -1.114 1.00 98.56 295 LEU A CA 1
ATOM 2233 C C . LEU A 1 295 ? -13.215 10.954 -1.224 1.00 98.56 295 LEU A C 1
ATOM 2235 O O . LEU A 1 295 ? -13.393 11.687 -0.255 1.00 98.56 295 LEU A O 1
ATOM 2239 N N . GLN A 1 296 ? -13.882 11.129 -2.367 1.00 98.19 296 GLN A N 1
ATOM 2240 C CA . GLN A 1 296 ? -14.725 12.296 -2.670 1.00 98.19 296 GLN A CA 1
ATOM 2241 C C . GLN A 1 296 ? -15.996 12.369 -1.815 1.00 98.19 296 GLN A C 1
ATOM 2243 O O . GLN A 1 296 ? -16.498 13.454 -1.531 1.00 98.19 296 GLN A O 1
ATOM 2248 N N . SER A 1 297 ? -16.523 11.227 -1.366 1.00 98.19 297 SER A N 1
ATOM 2249 C CA . SER A 1 297 ? -17.650 11.196 -0.425 1.00 98.19 297 SER A CA 1
ATOM 2250 C C . SER A 1 297 ? -17.259 11.598 1.006 1.00 98.19 297 SER A C 1
ATOM 2252 O O . SER A 1 297 ? -18.127 11.664 1.886 1.00 98.19 297 SER A O 1
ATOM 2254 N N . GLY A 1 298 ? -15.965 11.807 1.279 1.00 97.88 298 GLY A N 1
ATOM 2255 C CA . GLY A 1 298 ? -15.412 12.070 2.609 1.00 97.88 298 GLY A CA 1
ATOM 2256 C C . GLY A 1 298 ? -15.453 10.859 3.545 1.00 97.88 298 GLY A C 1
ATOM 2257 O O . GLY A 1 298 ? -15.295 11.014 4.754 1.00 97.88 298 GLY A O 1
ATOM 2258 N N . ALA A 1 299 ? -15.715 9.651 3.030 1.00 98.31 299 ALA A N 1
ATOM 2259 C CA . ALA A 1 299 ? -15.793 8.448 3.858 1.00 98.31 299 ALA A CA 1
ATOM 2260 C C . ALA A 1 299 ? -14.436 8.093 4.480 1.00 98.31 299 ALA A C 1
ATOM 2262 O O . ALA A 1 299 ? -14.397 7.694 5.641 1.00 98.31 299 ALA A O 1
ATOM 2263 N N . ALA A 1 300 ? -13.336 8.299 3.747 1.00 97.88 300 ALA A N 1
ATOM 2264 C CA . ALA A 1 300 ? -11.986 8.079 4.262 1.00 97.88 300 ALA A CA 1
ATOM 2265 C C . ALA A 1 300 ? -11.624 9.054 5.400 1.00 97.88 300 ALA A C 1
ATOM 2267 O O . ALA A 1 300 ? -11.112 8.619 6.428 1.00 97.88 300 ALA A O 1
ATOM 2268 N N . GLU A 1 301 ? -11.945 10.350 5.263 1.00 97.31 301 GLU A N 1
ATOM 2269 C CA . GLU A 1 301 ? -11.739 11.335 6.339 1.00 97.31 301 GLU A CA 1
ATOM 2270 C C . GLU A 1 301 ? -12.589 11.003 7.571 1.00 97.31 301 GLU A C 1
ATOM 2272 O O . GLU A 1 301 ? -12.048 10.914 8.669 1.00 97.31 301 GLU A O 1
ATOM 2277 N N . ARG A 1 302 ? -13.887 10.708 7.396 1.00 97.75 302 ARG A N 1
ATOM 2278 C CA . ARG A 1 302 ? -14.756 10.309 8.518 1.00 97.75 302 ARG A CA 1
ATOM 2279 C C . ARG A 1 302 ? -14.261 9.048 9.220 1.00 97.75 302 ARG A C 1
ATOM 2281 O O . ARG A 1 302 ? -14.362 8.955 10.438 1.00 97.75 302 ARG A O 1
ATOM 2288 N N . LEU A 1 303 ? -13.739 8.071 8.477 1.00 98.12 303 LEU A N 1
ATOM 2289 C CA . LEU A 1 303 ? -13.161 6.873 9.078 1.00 98.12 303 LEU A CA 1
ATOM 2290 C C . LEU A 1 303 ? -11.934 7.213 9.929 1.00 98.12 303 LEU A C 1
ATOM 2292 O O . LEU A 1 303 ? -11.792 6.677 11.025 1.00 98.12 303 LEU A O 1
ATOM 2296 N N . LEU A 1 304 ? -11.060 8.096 9.437 1.00 97.19 304 LEU A N 1
ATOM 2297 C CA . LEU A 1 304 ? -9.903 8.562 10.195 1.00 97.19 304 LEU A CA 1
ATOM 2298 C C . LEU A 1 304 ? -10.335 9.309 11.463 1.00 97.19 304 LEU A C 1
ATOM 2300 O O . LEU A 1 304 ? -9.741 9.084 12.511 1.00 97.19 304 LEU A O 1
ATOM 2304 N N . ASP A 1 305 ? -11.386 10.128 11.397 1.00 97.19 305 ASP A N 1
ATOM 2305 C CA . ASP A 1 305 ? -11.947 10.811 12.568 1.00 97.19 305 ASP A CA 1
ATOM 2306 C C . ASP A 1 305 ? -12.440 9.805 13.621 1.00 97.19 305 ASP A C 1
ATOM 2308 O O . ASP A 1 305 ? -12.050 9.894 14.785 1.00 97.19 305 ASP A O 1
ATOM 2312 N N . VAL A 1 306 ? -13.217 8.798 13.201 1.00 97.62 306 VAL A N 1
ATOM 2313 C CA . VAL A 1 306 ? -13.686 7.716 14.087 1.00 97.62 306 VAL A CA 1
ATOM 2314 C C . VAL A 1 306 ? -12.509 6.918 14.640 1.00 97.62 306 VAL A C 1
ATOM 2316 O O . VAL A 1 306 ? -12.506 6.564 15.812 1.00 97.62 306 VAL A O 1
ATOM 2319 N N . TYR A 1 307 ? -11.489 6.634 13.829 1.00 97.25 307 TYR A N 1
ATOM 2320 C CA . TYR A 1 307 ? -10.293 5.947 14.304 1.00 97.25 307 TYR A CA 1
ATOM 2321 C C . TYR A 1 307 ? -9.578 6.757 15.385 1.00 97.25 307 TYR A C 1
ATOM 2323 O O . TYR A 1 307 ? -9.286 6.219 16.447 1.00 97.25 307 TYR A O 1
ATOM 2331 N N . VAL A 1 308 ? -9.358 8.053 15.158 1.00 97.00 308 VAL A N 1
ATOM 2332 C CA . VAL A 1 308 ? -8.746 8.951 16.144 1.00 97.00 308 VAL A CA 1
ATOM 2333 C C . VAL A 1 308 ? -9.543 8.946 17.452 1.00 97.00 308 VAL A C 1
ATOM 2335 O O . VAL A 1 308 ? -8.951 8.718 18.508 1.00 97.00 308 VAL A O 1
ATOM 2338 N N . GLU A 1 309 ? -10.866 9.099 17.389 1.00 96.50 309 GLU A N 1
ATOM 2339 C CA . GLU A 1 309 ? -11.747 9.045 18.563 1.00 96.50 309 GLU A CA 1
ATOM 2340 C C . GLU A 1 309 ? -11.658 7.695 19.288 1.00 96.50 309 GLU A C 1
ATOM 2342 O O . GLU A 1 309 ? -11.470 7.645 20.503 1.00 96.50 309 GLU A O 1
ATOM 2347 N N . GLU A 1 310 ? -11.726 6.584 18.552 1.00 95.44 310 GLU A N 1
ATOM 2348 C CA . GLU A 1 310 ? -11.683 5.246 19.140 1.00 95.44 310 GLU A CA 1
ATOM 2349 C C . GLU A 1 310 ? -10.315 4.932 19.760 1.00 95.44 310 GLU A C 1
ATOM 2351 O O . GLU A 1 310 ? -10.265 4.150 20.706 1.00 95.44 310 GLU A O 1
ATOM 2356 N N . THR A 1 311 ? -9.231 5.568 19.302 1.00 94.31 311 THR A N 1
ATOM 2357 C CA . THR A 1 311 ? -7.912 5.511 19.961 1.00 94.31 311 THR A CA 1
ATOM 2358 C C . THR A 1 311 ? -7.785 6.430 21.190 1.00 94.31 311 THR A C 1
ATOM 2360 O O . THR A 1 311 ? -6.758 6.423 21.864 1.00 94.31 311 THR A O 1
ATOM 2363 N N . GLY A 1 312 ? -8.814 7.221 21.516 1.00 93.38 312 GLY A N 1
ATOM 2364 C CA . GLY A 1 312 ? -8.791 8.196 22.615 1.00 93.38 312 GLY A CA 1
ATOM 2365 C C . GLY A 1 312 ? -8.064 9.501 22.271 1.00 93.38 312 GLY A C 1
ATOM 2366 O O . GLY A 1 312 ? -7.677 10.250 23.168 1.00 93.38 312 GLY A O 1
ATOM 2367 N N . GLY A 1 313 ? -7.845 9.755 20.982 1.00 92.81 313 GLY A N 1
ATOM 2368 C CA . GLY A 1 313 ? -7.200 10.952 20.463 1.00 92.81 313 GLY A CA 1
ATOM 2369 C C . GLY A 1 313 ? -8.184 12.063 20.087 1.00 92.81 313 GLY A C 1
ATOM 2370 O O . GLY A 1 313 ? -9.401 11.908 20.166 1.00 92.81 313 GLY A O 1
ATOM 2371 N N . THR A 1 314 ? -7.641 13.191 19.625 1.00 91.69 314 THR A N 1
ATOM 2372 C CA . THR A 1 314 ? -8.421 14.338 19.128 1.00 91.69 314 THR A CA 1
ATOM 2373 C C . THR A 1 314 ? -7.941 14.704 17.734 1.00 91.69 314 THR A C 1
ATOM 2375 O O . THR A 1 314 ? -6.752 14.940 17.532 1.00 91.69 314 THR A O 1
ATOM 2378 N N . ARG A 1 315 ? -8.865 14.776 16.771 1.00 92.06 315 ARG A N 1
ATOM 2379 C CA . ARG A 1 315 ? -8.549 15.006 15.356 1.00 92.06 315 ARG A CA 1
ATOM 2380 C C . ARG A 1 315 ? -7.845 16.351 15.119 1.00 92.06 315 ARG A C 1
ATOM 2382 O O . ARG A 1 315 ? -8.326 17.389 15.566 1.00 92.06 315 ARG A O 1
ATOM 2389 N N . ILE A 1 316 ? -6.755 16.332 14.344 1.00 88.75 316 ILE A N 1
ATOM 2390 C CA . ILE A 1 316 ? -5.991 17.525 13.926 1.00 88.75 316 ILE A CA 1
ATOM 2391 C C . ILE A 1 316 ? -6.132 17.755 12.414 1.00 88.75 316 ILE A C 1
ATOM 2393 O O . ILE A 1 316 ? -5.658 16.959 11.604 1.00 88.75 316 ILE A O 1
ATOM 2397 N N . VAL A 1 317 ? -6.766 18.855 12.017 1.00 82.75 317 VAL A N 1
ATOM 2398 C CA . VAL A 1 317 ? -6.956 19.244 10.606 1.00 82.75 317 VAL A CA 1
ATOM 2399 C C . VAL A 1 317 ? -5.812 20.170 10.170 1.00 82.75 317 VAL A C 1
ATOM 2401 O O . VAL A 1 317 ? -5.437 21.052 10.944 1.00 82.75 317 VAL A O 1
ATOM 2404 N N . TRP A 1 318 ? -5.265 19.967 8.966 1.00 84.00 318 TRP A N 1
ATOM 2405 C CA . TRP A 1 318 ? -4.058 20.641 8.458 1.00 84.00 318 TRP A CA 1
ATOM 2406 C C . TRP A 1 318 ? -4.325 21.569 7.267 1.00 84.00 318 TRP A C 1
ATOM 2408 O O . TRP A 1 318 ? -5.309 21.341 6.528 1.00 84.00 318 TRP A O 1
#

Foldseek 3Di:
DVLLVQQDQQDPDLDQAEFEFDELPPFCAVVDLFWFFFQLRLLLQLLCLLVVGQYEYEWEADDSHNGINVNLLVLQWADQPDRDPVLQVVLCVQRSYYYHYLVVSPDVVVVVSVVPDDDCCSVNSRVNYNHDLNHAYQYEYFYALPDDQVVSQQVVLVCLVVSVHNYAKYKFKFAFPEDDDPVCLPPSVSSSVTTRISFHYQAKMWIWMHGHNDTPGIDIDGGLVLQVDDDHSVRRIFGSDSVRSSVLSLCLLLLHDRSVLRSLLRSLSSVCSNPRVPDDSVSSNVSSVSSSVSSNVCSSVVSSCSSSVSSVTHGDDD

Radius of gyration: 17.67 Å; Cα contacts (8 Å, |Δi|>4): 734; chains: 1; bounding box: 42×44×47 Å

Secondary structure (DSSP, 8-state):
-TTGGG---------SEEEEEEE-----TTS-TTEE---HHHHHHHHHHHTT--EEEEE-S-SSSSS-HHHHHHHHT-------HHHHHHHHHHHSEEEEETTSS-TTHHHHHHH-S--THHHHGGG--S--TTSEEEEEEE--TTS-HHHHHHHHHHHHHTTS-EEEEEEEEEEESSPPPTTTTT-HHHHHHHEEESS--SSEEEEEEEETTEEEEEEEEESSGGGT----GGGS-EESSHHHHHHHHHHHHTT-HHHHHHHHHHHHHHHHGGGGGG--HHHHHHHHHHHHHHHHTTHHHHHHHHHHHHTT------

Solvent-accessible surface area (backbone atoms only — not comparable to full-atom values): 15880 Å² total; per-residue (Å²): 108,76,40,66,79,55,46,48,86,57,70,46,73,92,36,81,49,36,35,35,33,34,49,47,50,67,45,48,47,84,78,43,88,58,40,35,67,60,65,46,46,58,54,25,32,45,43,44,9,51,74,66,38,42,20,34,33,60,32,34,64,39,79,75,48,85,73,25,52,44,48,52,41,45,63,39,18,28,50,74,89,72,86,50,60,68,56,54,50,53,35,27,75,77,37,26,42,45,76,45,55,55,76,80,58,53,82,64,59,55,59,53,64,75,64,78,55,98,52,73,60,57,65,32,58,66,71,20,52,44,63,46,40,83,18,30,32,17,30,21,37,18,28,26,38,91,49,46,33,60,59,55,33,50,50,50,17,49,37,22,72,73,58,60,34,34,38,60,7,31,29,19,27,26,4,20,77,54,78,71,53,87,83,40,72,82,33,55,68,56,41,37,76,37,31,24,31,29,41,82,22,54,49,10,22,43,38,14,33,17,37,38,75,37,70,78,48,74,48,74,40,61,29,32,64,53,32,74,43,65,49,46,69,80,68,47,63,34,55,65,41,71,69,60,37,48,36,50,38,50,38,22,41,46,35,45,65,40,44,9,39,50,36,14,42,50,29,15,49,38,59,39,5,75,46,45,95,69,72,46,56,65,59,32,23,52,37,14,52,52,38,36,52,40,15,60,70,40,42,25,51,53,38,51,47,52,43,10,47,64,46,74,29,58,71,49,89,110

Sequence (318 aa):
MAAAGMMDLFFVPNLHMMFETCGMGADRGWGTKTVKTINASTLSAIVLAAMGLPTTKHGSYGNTTKIGSTDVLEQSGANVAIDGAEELMRIFKKTRFLFTDAHTVKTLHYLSHLLKVETVNHVIGPMTGPVSSSTRLYKLMGVNHNVHPLTVAGAYTELHREGFVNLGGAVIVGGVNAIPKREDLHSPTWFRDHCFLDEVSPVATIVCLATGPTVLGTVCLEGSAPFGVEFHEHDLKVPNEMHTLMQANQKALRGEGPLGNYLAANTALARMAGETEFFTLDRLRDYTEDALKVLQSGAAERLLDVYVEETGGTRIVW

Nearest PDB structures (foldseek):
  4zof-assembly1_B  TM=8.662E-01  e=9.210E-16  Mycobacterium tuberculosis H37Ra
  4zok-assembly1_B  TM=8.775E-01  e=1.773E-15  Mycobacterium tuberculosis H37Ra
  4x58-assembly1_A  TM=8.609E-01  e=1.198E-14  Mycobacterium tuberculosis
  5c1r-assembly1_B  TM=8.564E-01  e=1.074E-14  Mycobacterium tuberculosis H37Rv
  4x59-assembly1_B  TM=8.550E-01  e=6.867E-14  Mycobacterium tuberculosis

pLDDT: mean 88.42, std 14.16, range [47.97, 98.81]

InterPro domains:
  IPR000312 Glycosyl transferase, family 3 [PF00591] (31-162)
  IPR005940 Anthranilate phosphoribosyl transferase [PTHR43285] (29-159)
  IPR035902 Nucleoside phosphorylase/phosphoribosyltransferase catalytic domain superfamily [G3DSA:3.40.1030.10] (17-314)
  IPR035902 Nucleoside phosphorylase/phosphoribosyltransferase catalytic domain superfamily [SSF52418] (29-305)